Protein 3AY8 (pdb70)

Secondary structure (DSSP, 8-state):
---EEEE-TT-HHHHHHHHHHHHHT---EEEE--TT-GGG--HHHHHHSSS--SSEEEETTEEEE-HHHHHHHHHHHH-SSSTTS-SSHHHHHHHHHHHHHIIIIIHHHHHHHHHHHHHS---S--HHHHHHHHHHHHHHHHHHHHSSSSSSSS--HHHHHHHHHHHHHHHH----TT-HHHHHHHHHHTTSTTHHHHHHHHHHHHHHHHHH---

Structure (mmCIF, N/CA/C/O backbone):
data_3AY8
#
_entry.id   3AY8
#
_cell.length_a   71.398
_cell.length_b   71.398
_cell.length_c   90.344
_cell.angle_alpha   90.00
_cell.angle_beta   90.00
_cell.angle_gamma   120.00
#
_symmetry.space_group_name_H-M   'P 32 2 1'
#
loop_
_entity.id
_entity.type
_entity.pdbx_description
1 polymer 'Glutathione S-transferase'
2 non-polymer GLYCEROL
3 water water
#
loop_
_atom_site.group_PDB
_atom_site.id
_atom_site.type_symbol
_atom_site.label_atom_id
_atom_site.label_alt_id
_atom_site.label_comp_id
_atom_site.label_asym_id
_atom_site.label_entity_id
_atom_site.label_seq_id
_atom_site.pdbx_PDB_ins_code
_atom_site.Cartn_x
_atom_site.Cartn_y
_atom_site.Cartn_z
_atom_site.occupancy
_atom_site.B_iso_or_equiv
_atom_site.auth_seq_id
_atom_site.auth_comp_id
_atom_site.auth_asym_id
_atom_site.auth_atom_id
_atom_site.pdbx_PDB_model_num
ATOM 1 N N . SER A 1 2 ? 58.454 0.142 -10.222 1.00 49.14 2 SER A N 1
ATOM 2 C CA . SER A 1 2 ? 59.514 0.660 -9.304 1.00 49.04 2 SER A CA 1
ATOM 3 C C . SER A 1 2 ? 59.034 1.869 -8.499 1.00 48.68 2 SER A C 1
ATOM 4 O O . SER A 1 2 ? 59.355 2.002 -7.317 1.00 49.25 2 SER A O 1
ATOM 6 N N . SER A 1 3 ? 58.269 2.748 -9.140 1.00 47.97 3 SER A N 1
ATOM 7 C CA . SER A 1 3 ? 57.723 3.924 -8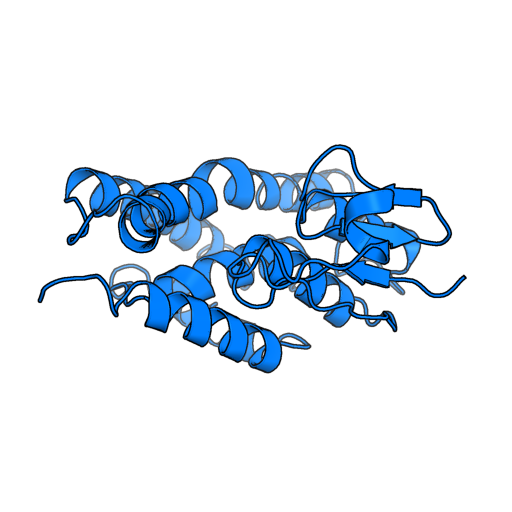.469 1.00 46.79 3 SER A CA 1
ATOM 8 C C . SER A 1 3 ? 56.745 3.519 -7.358 1.00 45.24 3 SER A C 1
ATOM 9 O O . SER A 1 3 ? 55.987 2.570 -7.510 1.00 45.60 3 SER A O 1
ATOM 12 N N . LEU A 1 4 ? 56.780 4.240 -6.243 1.00 43.43 4 LEU A N 1
ATOM 13 C CA . LEU A 1 4 ? 55.855 4.029 -5.134 1.00 41.08 4 LEU A CA 1
ATOM 14 C C . LEU A 1 4 ? 54.431 4.456 -5.535 1.00 39.77 4 LEU A C 1
ATOM 15 O O . LEU A 1 4 ? 54.234 5.560 -6.045 1.00 39.15 4 LEU A O 1
ATOM 20 N N . LYS A 1 5 ? 53.448 3.580 -5.318 1.00 37.91 5 LYS A N 1
ATOM 21 C CA . LYS A 1 5 ? 52.066 3.858 -5.718 1.00 36.60 5 LYS A CA 1
ATOM 22 C C . LYS A 1 5 ? 51.016 3.719 -4.596 1.00 35.05 5 LYS A C 1
ATOM 23 O O . LYS A 1 5 ? 51.037 2.759 -3.819 1.00 34.78 5 LYS A O 1
ATOM 29 N N . LEU A 1 6 ? 50.097 4.679 -4.532 1.00 32.98 6 LEU A N 1
ATOM 30 C CA . LEU A 1 6 ? 48.949 4.609 -3.619 1.00 31.35 6 LEU A CA 1
ATOM 31 C C . LEU A 1 6 ? 47.648 4.527 -4.403 1.00 30.59 6 LEU A C 1
ATOM 32 O O . LEU A 1 6 ? 47.367 5.399 -5.226 1.00 30.21 6 LEU A O 1
ATOM 37 N N . TYR A 1 7 ? 46.878 3.467 -4.168 1.00 29.24 7 TYR A N 1
ATOM 38 C CA . TYR A 1 7 ? 45.524 3.375 -4.703 1.00 29.16 7 TYR A CA 1
ATOM 39 C C . TYR A 1 7 ? 44.578 4.056 -3.715 1.00 28.87 7 TYR A C 1
ATOM 40 O O . TYR A 1 7 ? 44.457 3.625 -2.560 1.00 27.82 7 TYR A O 1
ATOM 49 N N . HIS A 1 8 ? 43.910 5.108 -4.189 1.00 28.33 8 HIS A N 1
ATOM 50 C CA . HIS A 1 8 ? 43.337 6.130 -3.312 1.00 28.47 8 HIS A CA 1
ATOM 51 C C . HIS A 1 8 ? 41.926 6.510 -3.733 1.00 28.66 8 HIS A C 1
ATOM 52 O O . HIS A 1 8 ? 41.644 6.691 -4.926 1.00 28.60 8 HIS A O 1
ATOM 59 N N . PHE A 1 9 ? 41.037 6.635 -2.754 1.00 28.76 9 PHE A N 1
ATOM 60 C CA . PHE A 1 9 ? 39.693 7.160 -2.998 1.00 29.04 9 PHE A CA 1
ATOM 61 C C . PHE A 1 9 ? 39.540 8.432 -2.163 1.00 28.89 9 PHE A C 1
ATOM 62 O O . PHE A 1 9 ? 39.377 8.337 -0.943 1.00 28.88 9 PHE A O 1
ATOM 70 N N . PRO A 1 10 ? 39.593 9.626 -2.812 1.00 28.87 10 PRO A N 1
ATOM 71 C CA . PRO A 1 10 ? 39.648 10.881 -2.049 1.00 28.78 10 PRO A CA 1
ATOM 72 C C . PRO A 1 10 ? 38.502 11.069 -1.056 1.00 28.13 10 PRO A C 1
ATOM 73 O O . PRO A 1 10 ? 38.656 11.787 -0.088 1.00 28.51 10 PRO A O 1
ATOM 77 N N . VAL A 1 11 ? 37.378 10.411 -1.283 1.00 28.05 11 VAL A N 1
ATOM 78 C CA . VAL A 1 11 ? 36.229 10.519 -0.383 1.00 28.13 11 VAL A CA 1
ATOM 79 C C . VAL A 1 11 ? 36.473 9.858 0.982 1.00 27.42 11 VAL A C 1
ATOM 80 O O . VAL A 1 11 ? 35.916 10.292 2.002 1.00 26.85 11 VAL A O 1
ATOM 84 N N . SER A 1 12 ? 37.305 8.816 0.986 1.00 26.34 12 SER A N 1
ATOM 85 C CA . SER A 1 12 ? 37.497 7.992 2.166 1.00 25.92 12 SER A CA 1
ATOM 86 C C . SER A 1 12 ? 38.462 8.620 3.148 1.00 25.39 12 SER A C 1
ATOM 87 O O . SER A 1 12 ? 39.590 8.950 2.789 1.00 24.94 12 SER A O 1
ATOM 90 N N . GLY A 1 13 ? 38.013 8.777 4.394 1.00 24.72 13 GLY A N 1
ATOM 91 C CA . GLY A 1 13 ? 38.888 9.248 5.471 1.00 24.23 13 GLY A CA 1
ATOM 92 C C . GLY A 1 13 ? 40.204 8.476 5.594 1.00 23.77 13 GLY A C 1
ATOM 93 O O . GLY A 1 13 ? 41.284 9.079 5.571 1.00 23.40 13 GLY A O 1
ATOM 94 N N . PRO A 1 14 ? 40.127 7.141 5.773 1.00 23.90 14 PRO A N 1
ATOM 95 C CA . PRO A 1 14 ? 41.359 6.335 5.900 1.00 23.81 14 PRO A CA 1
ATOM 96 C C . PRO A 1 14 ? 42.273 6.467 4.680 1.00 23.55 14 PRO A C 1
ATOM 97 O O . PRO A 1 14 ? 43.485 6.551 4.829 1.00 23.27 14 PRO A O 1
ATOM 101 N N . SER A 1 15 ? 41.698 6.504 3.481 1.00 23.85 15 SER A N 1
ATOM 102 C CA . SER A 1 15 ? 42.501 6.727 2.275 1.00 24.13 15 SER A CA 1
ATOM 103 C C . SER A 1 15 ? 43.186 8.090 2.342 1.00 23.74 15 SER A C 1
ATOM 104 O O . SER A 1 15 ? 44.375 8.201 2.051 1.00 23.90 15 SER A O 1
ATOM 107 N N . ARG A 1 16 ? 42.455 9.113 2.789 1.00 23.23 16 ARG A N 1
ATOM 108 C CA . ARG A 1 16 ? 43.031 10.447 2.937 1.00 22.54 16 ARG A CA 1
ATOM 109 C C . ARG A 1 16 ? 44.129 10.496 4.002 1.00 22.14 16 ARG A C 1
ATOM 110 O O . ARG A 1 16 ? 45.113 11.213 3.841 1.00 21.32 16 ARG A O 1
ATOM 118 N N . GLY A 1 17 ? 43.969 9.704 5.066 1.00 21.73 17 GLY A N 1
ATOM 119 C CA . GLY A 1 17 ? 44.973 9.625 6.136 1.00 21.70 17 GLY A CA 1
ATOM 120 C C . GLY A 1 17 ? 46.295 9.038 5.667 1.00 21.88 17 GLY A C 1
ATOM 121 O O . GLY A 1 17 ? 47.371 9.481 6.085 1.00 21.89 17 GLY A O 1
ATOM 122 N N . ALA A 1 18 ? 46.215 8.032 4.808 1.00 22.01 18 ALA A N 1
ATOM 123 C CA . ALA A 1 18 ? 47.416 7.441 4.202 1.00 22.17 18 ALA A CA 1
ATOM 124 C C . ALA A 1 18 ? 48.136 8.450 3.298 1.00 22.44 18 ALA A C 1
ATOM 125 O O . ALA A 1 18 ? 49.370 8.569 3.356 1.00 22.74 18 ALA A O 1
ATOM 127 N N . LEU A 1 19 ? 47.381 9.184 2.475 1.00 22.13 19 LEU A N 1
ATOM 128 C CA . LEU A 1 19 ? 47.996 10.193 1.588 1.00 22.84 19 LEU A CA 1
ATOM 129 C C . LEU A 1 19 ? 48.599 11.349 2.383 1.00 22.98 19 LEU A C 1
ATOM 130 O O . LEU A 1 19 ? 49.725 11.796 2.108 1.00 23.66 19 LEU A O 1
ATOM 135 N N . LEU A 1 20 ? 47.872 11.815 3.398 1.00 22.98 20 LEU A N 1
ATOM 136 C CA . LEU A 1 20 ? 48.389 12.859 4.271 1.00 22.98 20 LEU A CA 1
ATOM 137 C C . LEU A 1 20 ? 49.733 12.483 4.892 1.00 23.55 20 LEU A C 1
ATOM 138 O O . LEU A 1 20 ? 50.596 13.345 5.068 1.00 23.53 20 LEU A O 1
ATOM 143 N N . ALA A 1 21 ? 49.891 11.210 5.263 1.00 23.84 21 ALA A N 1
ATOM 144 C CA . ALA A 1 21 ? 51.165 10.727 5.814 1.00 24.98 21 ALA A CA 1
ATOM 145 C C . ALA A 1 21 ? 52.265 10.814 4.752 1.00 25.59 21 ALA A C 1
ATOM 146 O O . ALA A 1 21 ? 53.372 11.260 5.043 1.00 25.45 21 ALA A O 1
ATOM 148 N N . ALA A 1 22 ? 51.957 10.372 3.537 1.00 26.47 22 ALA A N 1
ATOM 149 C CA . ALA A 1 22 ? 52.904 10.491 2.416 1.00 28.12 22 ALA A CA 1
ATOM 150 C C . ALA A 1 22 ? 53.299 11.964 2.190 1.00 28.51 22 ALA A C 1
ATOM 151 O O . ALA A 1 22 ? 54.477 12.263 2.033 1.00 28.71 22 ALA A O 1
ATOM 153 N N . ARG A 1 23 ? 52.325 12.879 2.228 1.00 29.09 23 ARG A N 1
ATOM 154 C CA . ARG A 1 23 ? 52.622 14.321 2.095 1.00 29.77 23 ARG A CA 1
ATOM 155 C C . ARG A 1 23 ? 53.510 14.818 3.231 1.00 30.49 23 ARG A C 1
ATOM 156 O O . ARG A 1 23 ? 54.446 15.578 2.996 1.00 30.10 23 ARG A O 1
ATOM 164 N N . ALA A 1 24 ? 53.216 14.380 4.458 1.00 31.05 24 ALA A N 1
ATOM 165 C CA . ALA A 1 24 ? 53.947 14.846 5.635 1.00 32.24 24 ALA A CA 1
ATOM 166 C C . ALA A 1 24 ? 55.422 14.443 5.614 1.00 33.26 24 ALA A C 1
ATOM 167 O O . ALA A 1 24 ? 56.286 15.267 5.915 1.00 33.19 24 ALA A O 1
ATOM 169 N N . ILE A 1 25 ? 55.691 13.186 5.256 1.00 34.35 25 ILE A N 1
ATOM 170 C CA A ILE A 1 25 ? 57.077 12.710 5.216 0.60 35.48 25 ILE A CA 1
ATOM 171 C CA B ILE A 1 25 ? 57.044 12.614 5.172 0.40 35.21 25 ILE A CA 1
ATOM 172 C C . ILE A 1 25 ? 57.780 13.139 3.931 1.00 35.90 25 ILE A C 1
ATOM 173 O O . ILE A 1 25 ? 59.010 13.091 3.847 1.00 35.96 25 ILE A O 1
ATOM 182 N N . GLY A 1 26 ? 57.000 13.616 2.961 1.00 36.82 26 GLY A N 1
ATOM 183 C CA . GLY A 1 26 ? 57.540 14.247 1.766 1.00 37.61 26 GLY A CA 1
ATOM 184 C C . GLY A 1 26 ? 57.999 13.302 0.680 1.00 38.36 26 GLY A C 1
ATOM 185 O O . GLY A 1 26 ? 58.925 13.626 -0.060 1.00 38.31 26 GLY A O 1
ATOM 186 N N . ILE A 1 27 ? 57.335 12.154 0.555 1.00 38.71 27 ILE A N 1
ATOM 187 C CA A ILE A 1 27 ? 57.722 11.170 -0.447 0.50 38.94 27 ILE A CA 1
ATOM 188 C CA B ILE A 1 27 ? 57.702 11.154 -0.448 0.50 39.03 27 ILE A CA 1
ATOM 189 C C . ILE A 1 27 ? 56.937 11.386 -1.744 1.00 39.11 27 ILE A C 1
ATOM 190 O O . ILE A 1 27 ? 55.714 11.570 -1.717 1.00 39.14 27 ILE A O 1
ATOM 199 N N . PRO A 1 28 ? 57.651 11.389 -2.887 1.00 38.90 28 PRO A N 1
ATOM 200 C CA . PRO A 1 28 ? 56.944 11.412 -4.164 1.00 38.40 28 PRO A CA 1
ATOM 201 C C . PRO A 1 28 ? 56.202 10.082 -4.350 1.00 37.30 28 PRO A C 1
ATOM 202 O O . PRO A 1 28 ? 56.783 9.010 -4.157 1.00 37.19 28 PRO A O 1
ATOM 206 N N . ILE A 1 29 ? 54.924 10.158 -4.702 1.00 36.47 29 ILE A N 1
ATOM 207 C CA A ILE A 1 29 ? 54.097 8.957 -4.849 0.60 36.03 29 ILE A CA 1
ATOM 208 C CA B ILE A 1 29 ? 54.111 8.960 -4.831 0.40 35.59 29 ILE A CA 1
ATOM 209 C C . ILE A 1 29 ? 53.169 9.092 -6.022 1.00 35.29 29 ILE A C 1
ATOM 210 O O . ILE A 1 29 ? 52.576 10.159 -6.235 1.00 35.53 29 ILE A O 1
ATOM 219 N N . GLN A 1 30 ? 53.034 8.008 -6.778 1.00 34.82 30 GLN A N 1
ATOM 220 C CA A GLN A 1 30 ? 52.010 7.915 -7.812 0.60 34.79 30 GLN A CA 1
ATOM 221 C CA B GLN A 1 30 ? 52.014 7.94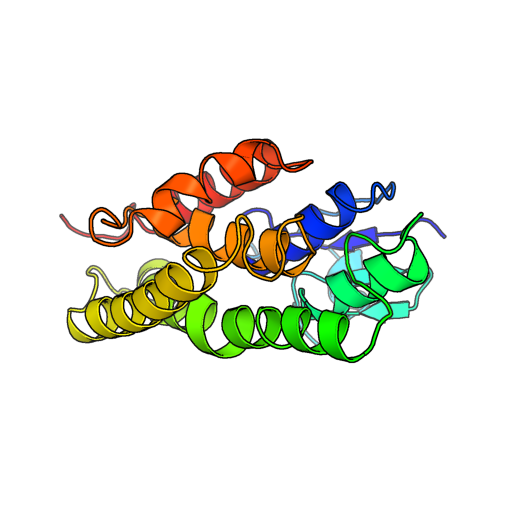5 -7.809 0.40 34.50 30 GLN A CA 1
ATOM 222 C C . GLN A 1 30 ? 50.676 7.672 -7.130 1.00 34.39 30 GLN A C 1
ATOM 223 O O . GLN A 1 30 ? 50.585 6.857 -6.201 1.00 33.91 30 GLN A O 1
ATOM 234 N N . ILE A 1 31 ? 49.649 8.373 -7.586 1.00 33.49 31 ILE A N 1
ATOM 235 C CA . ILE A 1 31 ? 48.334 8.249 -7.000 1.00 32.97 31 ILE A CA 1
ATOM 236 C C . ILE A 1 31 ? 47.380 7.766 -8.068 1.00 33.22 31 ILE A C 1
ATOM 237 O O . ILE A 1 31 ? 47.125 8.467 -9.057 1.00 32.45 31 ILE A O 1
ATOM 242 N N . GLU A 1 32 ? 46.896 6.549 -7.885 1.00 33.16 32 GLU A N 1
ATOM 243 C CA A GLU A 1 32 ? 45.874 5.991 -8.754 0.60 33.79 32 GLU A CA 1
ATOM 244 C CA B GLU A 1 32 ? 45.867 6.008 -8.762 0.40 33.52 32 GLU A CA 1
ATOM 245 C C . GLU A 1 32 ? 44.519 6.163 -8.078 1.00 33.84 32 GLU A C 1
ATOM 246 O O . GLU A 1 32 ? 44.270 5.556 -7.039 1.00 33.52 32 GLU A O 1
ATOM 257 N N . ILE A 1 33 ? 43.659 6.997 -8.664 1.00 34.31 33 ILE A N 1
ATOM 258 C CA . ILE A 1 33 ? 42.336 7.254 -8.122 1.00 35.52 33 ILE A CA 1
ATOM 259 C C . ILE A 1 33 ? 41.441 6.046 -8.380 1.00 37.27 33 ILE A C 1
ATOM 260 O O . ILE A 1 33 ? 41.347 5.557 -9.508 1.00 37.68 33 ILE A O 1
ATOM 265 N N . VAL A 1 34 ? 40.811 5.557 -7.317 1.00 38.76 34 VAL A N 1
ATOM 266 C CA . VAL A 1 34 ? 39.941 4.388 -7.379 1.00 40.34 34 VAL A CA 1
ATOM 267 C C . VAL A 1 34 ? 38.566 4.845 -6.910 1.00 41.73 34 VAL A C 1
ATOM 268 O O . VAL A 1 34 ? 38.364 5.111 -5.726 1.00 41.53 34 VAL A O 1
ATOM 272 N N . ASN A 1 35 ? 37.630 4.965 -7.846 1.00 43.63 35 ASN A N 1
ATOM 273 C CA . ASN A 1 35 ? 36.275 5.377 -7.507 1.00 45.70 35 ASN A CA 1
ATOM 274 C C . ASN A 1 35 ? 35.468 4.186 -6.993 1.00 47.01 35 ASN A C 1
ATOM 275 O O . ASN A 1 35 ? 34.922 3.404 -7.775 1.00 47.15 35 ASN A O 1
ATOM 280 N N . LEU A 1 36 ? 35.394 4.056 -5.673 1.00 48.80 36 LEU A N 1
ATOM 281 C CA . LEU A 1 36 ? 34.618 2.978 -5.068 1.00 50.77 36 LEU A CA 1
ATOM 282 C C . LEU A 1 36 ? 33.102 3.124 -5.271 1.00 51.96 36 LEU A C 1
ATOM 283 O O . LEU A 1 36 ? 32.373 2.133 -5.208 1.00 52.42 36 LEU A O 1
ATOM 288 N N . PHE A 1 37 ? 32.636 4.341 -5.549 1.00 53.42 37 PHE A N 1
ATOM 289 C CA . PHE A 1 37 ? 31.223 4.553 -5.892 1.00 54.93 37 PHE A CA 1
ATOM 290 C C . PHE A 1 37 ? 30.808 3.895 -7.222 1.00 56.22 37 PHE A C 1
ATOM 291 O O . PHE A 1 37 ? 29.623 3.620 -7.432 1.00 56.55 37 PHE A O 1
ATOM 299 N N . LYS A 1 38 ? 31.775 3.647 -8.108 1.00 57.61 38 LYS A N 1
ATOM 300 C CA . LYS A 1 38 ? 31.490 3.035 -9.414 1.00 59.09 38 LYS A CA 1
ATOM 301 C C . LYS A 1 38 ? 32.310 1.766 -9.705 1.00 59.87 38 LYS A C 1
ATOM 302 O O . LYS A 1 38 ? 33.280 1.795 -10.465 1.00 60.13 38 LYS A O 1
ATOM 308 N N . LYS A 1 39 ? 31.880 0.653 -9.108 1.00 60.83 39 LYS A N 1
ATOM 309 C CA . LYS A 1 39 ? 32.602 -0.625 -9.153 1.00 61.83 39 LYS A CA 1
ATOM 310 C C . LYS A 1 39 ? 32.766 -1.235 -10.550 1.00 62.48 39 LYS A C 1
ATOM 311 O O . LYS A 1 39 ? 33.757 -1.922 -10.809 1.00 62.58 39 LYS A O 1
ATOM 317 N N . GLU A 1 40 ? 31.808 -1.000 -11.448 1.00 63.19 40 GLU A N 1
ATOM 318 C CA . GLU A 1 40 ? 31.904 -1.567 -12.797 1.00 63.98 40 GLU A CA 1
ATOM 319 C C . GLU A 1 40 ? 32.951 -0.838 -13.647 1.00 64.51 40 GLU A C 1
ATOM 320 O O . GLU A 1 40 ? 33.422 -1.366 -14.657 1.00 64.48 40 GLU A O 1
ATOM 326 N N . GLN A 1 41 ? 33.319 0.365 -13.203 1.00 65.17 41 GLN A N 1
ATOM 327 C CA . GLN A 1 41 ? 34.357 1.187 -13.832 1.00 65.87 41 GLN A CA 1
ATOM 328 C C . GLN A 1 41 ? 35.765 0.909 -13.251 1.00 65.88 41 GLN A C 1
ATOM 329 O O . GLN A 1 41 ? 36.761 1.444 -13.754 1.00 65.95 41 GLN A O 1
ATOM 335 N N . LEU A 1 42 ? 35.839 0.062 -12.217 1.00 65.95 42 LEU A N 1
ATOM 336 C CA A LEU A 1 42 ? 37.101 -0.267 -11.529 0.50 65.95 42 LEU A CA 1
ATOM 337 C CA B LEU A 1 42 ? 37.111 -0.225 -11.544 0.50 65.93 42 LEU A CA 1
ATOM 338 C C . LEU A 1 42 ? 38.136 -0.837 -12.495 1.00 65.98 42 LEU A C 1
ATOM 339 O O . LEU A 1 42 ? 37.813 -1.700 -13.310 1.00 65.90 42 LEU A O 1
ATOM 348 N N . GLN A 1 43 ? 39.375 -0.362 -12.388 1.00 66.02 43 GLN A N 1
ATOM 349 C CA . GLN A 1 43 ? 40.445 -0.760 -13.307 1.00 66.15 43 GLN A CA 1
ATOM 350 C C . GLN A 1 43 ? 41.143 -2.074 -12.936 1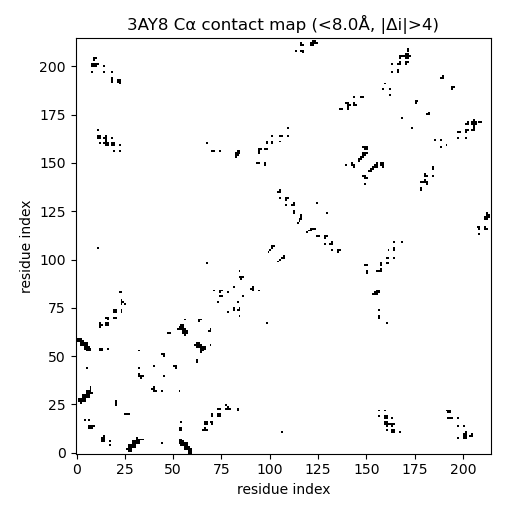.00 66.17 43 GLN A C 1
ATOM 351 O O . GLN A 1 43 ? 41.221 -2.439 -11.755 1.00 65.99 43 GLN A O 1
ATOM 357 N N . GLU A 1 44 ? 41.646 -2.765 -13.964 1.00 66.07 44 GLU A N 1
ATOM 358 C CA . GLU A 1 44 ? 42.329 -4.059 -13.828 1.00 66.03 44 GLU A CA 1
ATOM 359 C C . GLU A 1 44 ? 43.562 -3.986 -12.930 1.00 65.70 44 GLU A C 1
ATOM 360 O O . GLU A 1 44 ? 43.833 -4.917 -12.168 1.00 65.53 44 GLU A O 1
ATOM 366 N N . SER A 1 45 ? 44.304 -2.882 -13.037 1.00 65.42 45 SER A N 1
ATOM 367 C CA . SER A 1 45 ? 45.514 -2.652 -12.238 1.00 65.26 45 SER A 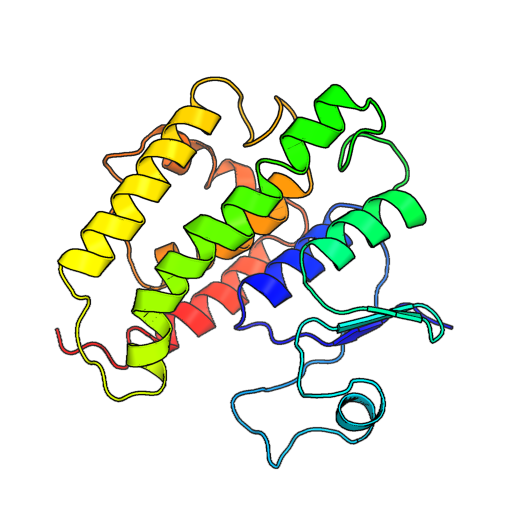CA 1
ATOM 368 C C . SER A 1 45 ? 45.260 -2.704 -10.725 1.00 65.04 45 SER A C 1
ATOM 369 O O . SER A 1 45 ? 46.150 -3.075 -9.958 1.00 65.02 45 SER A O 1
ATOM 372 N N . PHE A 1 46 ? 44.047 -2.340 -10.314 1.00 64.88 46 PHE A N 1
ATOM 373 C CA . PHE A 1 46 ? 43.639 -2.388 -8.907 1.00 64.93 46 PHE A CA 1
ATOM 374 C C . PHE A 1 46 ? 43.090 -3.755 -8.486 1.00 65.19 46 PHE A C 1
ATOM 375 O O . PHE A 1 46 ? 43.531 -4.318 -7.481 1.00 64.99 46 PHE A O 1
ATOM 383 N N . LEU A 1 47 ? 42.130 -4.271 -9.260 1.00 65.64 47 LEU A N 1
ATOM 384 C CA . LEU A 1 47 ? 41.460 -5.554 -8.983 1.00 66.12 47 LEU A CA 1
ATOM 385 C C . LEU A 1 47 ? 42.432 -6.740 -8.926 1.00 66.65 47 LEU A C 1
ATOM 386 O O . LEU A 1 47 ? 42.149 -7.753 -8.282 1.00 66.66 47 LEU A O 1
ATOM 391 N N . LYS A 1 48 ? 43.580 -6.583 -9.585 1.00 67.33 48 LYS A N 1
ATOM 392 C CA . LYS A 1 48 ? 44.610 -7.619 -9.693 1.00 68.03 48 LYS A CA 1
ATOM 393 C C . LYS A 1 48 ? 45.336 -7.948 -8.379 1.00 68.27 48 LYS A C 1
ATOM 394 O O . LYS A 1 48 ? 45.446 -9.117 -8.005 1.00 68.34 48 LYS A O 1
ATOM 400 N N . LEU A 1 49 ? 45.817 -6.918 -7.684 1.00 68.46 49 LEU A N 1
ATOM 401 C CA . LEU A 1 49 ? 46.852 -7.096 -6.656 1.00 68.62 49 LEU A CA 1
ATOM 402 C C . LEU A 1 49 ? 46.421 -7.466 -5.229 1.00 68.70 49 LEU A C 1
ATOM 403 O O . LEU A 1 49 ? 47.228 -8.010 -4.475 1.00 68.96 49 LEU A O 1
ATOM 408 N N . ASN A 1 50 ? 45.171 -7.181 -4.864 1.00 68.69 50 ASN A N 1
ATOM 409 C CA . ASN A 1 50 ? 44.695 -7.366 -3.483 1.00 68.58 50 ASN A CA 1
ATOM 410 C C . ASN A 1 50 ? 43.483 -8.315 -3.408 1.00 67.98 50 ASN A C 1
ATOM 411 O O . ASN A 1 50 ? 42.568 -8.214 -4.241 1.00 68.07 50 ASN A O 1
ATOM 416 N N . PRO A 1 51 ? 43.482 -9.251 -2.427 1.00 67.20 51 PRO A N 1
ATOM 417 C CA . PRO A 1 51 ? 42.334 -10.108 -2.105 1.00 66.34 51 PRO A CA 1
ATOM 418 C C . PRO A 1 51 ? 40.949 -9.522 -2.441 1.00 65.17 51 PRO A C 1
ATOM 419 O O . PRO A 1 51 ? 40.255 -10.081 -3.296 1.00 65.51 51 PRO A O 1
ATOM 423 N N . GLN A 1 52 ? 40.553 -8.423 -1.796 1.00 63.43 52 GLN A N 1
ATOM 424 C CA . GLN A 1 52 ? 39.362 -7.676 -2.236 1.00 61.57 52 GLN A CA 1
ATOM 425 C C . GLN A 1 52 ? 39.632 -6.172 -2.427 1.00 59.58 52 GLN A C 1
ATOM 426 O O . GLN A 1 52 ? 40.760 -5.703 -2.226 1.00 59.45 52 GLN A O 1
ATOM 432 N N . HIS A 1 53 ? 38.592 -5.432 -2.823 1.00 56.73 53 HIS A N 1
ATOM 433 C CA . HIS A 1 53 ? 38.688 -3.992 -3.098 1.00 54.04 53 HIS A CA 1
ATOM 434 C C . HIS A 1 53 ? 39.058 -3.159 -1.852 1.00 50.65 53 HIS A C 1
ATOM 435 O O . HIS A 1 53 ? 38.226 -2.405 -1.345 1.00 50.94 53 HIS A O 1
ATOM 442 N N . CYS A 1 54 ? 40.292 -3.284 -1.363 1.00 47.60 54 CYS A N 1
ATOM 443 C CA A CYS A 1 54 ? 40.714 -2.496 -0.205 0.50 45.60 54 CYS A CA 1
ATOM 444 C CA B CYS A 1 54 ? 40.762 -2.514 -0.201 0.50 45.57 54 CYS A CA 1
ATOM 445 C C . CYS A 1 54 ? 41.376 -1.181 -0.612 1.00 43.53 54 CYS A C 1
ATOM 446 O O . CYS A 1 54 ? 42.331 -1.162 -1.386 1.00 43.50 54 CYS A O 1
ATOM 451 N N . VAL A 1 55 ? 40.830 -0.082 -0.086 1.00 40.76 55 VAL A N 1
ATOM 452 C CA A VAL A 1 55 ? 41.403 1.249 -0.278 0.60 38.57 55 VAL A CA 1
ATOM 453 C CA B VAL A 1 55 ? 41.394 1.253 -0.277 0.40 38.72 55 VAL A CA 1
ATOM 454 C C . VAL A 1 55 ? 41.569 1.919 1.101 1.00 37.40 55 VAL A C 1
ATOM 455 O O . VAL A 1 55 ? 40.661 1.861 1.935 1.00 37.03 55 VAL A O 1
ATOM 462 N N . PRO A 1 56 ? 42.745 2.531 1.365 1.00 34.94 56 PRO A N 1
ATOM 463 C CA . PRO A 1 56 ? 43.918 2.672 0.511 1.00 33.85 56 PRO A CA 1
ATOM 464 C C . PRO A 1 56 ? 44.743 1.396 0.419 1.00 33.08 56 PRO A C 1
ATOM 465 O O . PRO A 1 56 ? 44.734 0.569 1.344 1.00 32.49 56 PRO A O 1
ATOM 469 N N . THR A 1 57 ? 45.420 1.233 -0.712 1.00 32.19 57 THR A N 1
ATOM 470 C CA . THR A 1 57 ? 46.383 0.152 -0.899 1.00 31.36 57 THR A CA 1
ATOM 471 C C . THR A 1 57 ? 47.673 0.781 -1.423 1.00 31.54 57 THR A C 1
ATOM 472 O O . THR A 1 57 ? 47.648 1.577 -2.367 1.00 30.71 57 THR A O 1
ATOM 476 N N . LEU A 1 58 ? 48.783 0.442 -0.778 1.00 31.08 58 LEU A N 1
ATOM 477 C CA . LEU A 1 58 ? 50.088 0.868 -1.212 1.00 31.83 58 LEU A CA 1
ATOM 478 C C . LEU A 1 58 ? 50.751 -0.264 -2.014 1.00 32.87 58 LEU A C 1
ATOM 479 O O . LEU A 1 58 ? 50.737 -1.420 -1.590 1.00 32.68 58 LEU A O 1
ATOM 484 N N . ASP A 1 59 ? 51.304 0.076 -3.174 1.00 33.87 59 ASP A N 1
ATOM 485 C CA . ASP A 1 59 ? 52.194 -0.833 -3.910 1.00 35.09 59 ASP A CA 1
ATOM 486 C C . ASP A 1 59 ? 53.599 -0.232 -3.919 1.00 35.65 59 ASP A C 1
ATOM 487 O O . ASP A 1 59 ? 53.892 0.692 -4.684 1.00 35.49 59 ASP A O 1
ATOM 492 N N . ASP A 1 60 ? 54.446 -0.736 -3.028 1.00 36.36 60 ASP A N 1
ATOM 493 C CA . ASP A 1 60 ? 55.836 -0.326 -2.960 1.00 37.50 60 ASP A CA 1
ATOM 494 C C . ASP A 1 60 ? 56.699 -1.398 -3.623 1.00 38.53 60 ASP A C 1
ATOM 495 O O . ASP A 1 60 ? 57.159 -2.337 -2.954 1.00 38.12 60 ASP A O 1
ATOM 500 N N . ASN A 1 61 ? 56.887 -1.264 -4.938 1.00 39.27 61 ASN A N 1
ATOM 501 C CA . ASN A 1 61 ? 57.771 -2.153 -5.706 1.00 40.19 61 ASN A CA 1
ATOM 502 C C . ASN A 1 61 ? 57.324 -3.613 -5.545 1.00 39.88 61 ASN A C 1
ATOM 503 O O . ASN A 1 61 ? 58.129 -4.501 -5.257 1.00 40.28 61 ASN A O 1
ATOM 508 N N . ASN A 1 62 ? 56.017 -3.828 -5.703 1.00 39.31 62 ASN A N 1
ATOM 509 C CA . ASN A 1 62 ? 55.359 -5.136 -5.536 1.00 39.00 62 ASN A CA 1
ATOM 510 C C . ASN A 1 62 ? 55.080 -5.660 -4.112 1.00 37.76 62 ASN A C 1
ATOM 511 O O . ASN A 1 62 ? 54.376 -6.662 -3.960 1.00 38.15 62 ASN A O 1
ATOM 516 N N . PHE A 1 63 ? 55.609 -4.989 -3.091 1.00 36.40 63 PHE A N 1
ATOM 517 C CA . PHE A 1 63 ? 55.106 -5.170 -1.719 1.00 35.34 63 PHE A CA 1
ATOM 518 C C . PHE A 1 63 ? 53.792 -4.407 -1.623 1.00 34.80 63 PHE A C 1
ATOM 519 O O . PHE A 1 63 ? 53.764 -3.172 -1.687 1.00 34.92 63 PHE A O 1
ATOM 527 N N . VAL A 1 64 ? 52.710 -5.161 -1.502 1.00 34.20 64 VAL A N 1
ATOM 528 C CA . VAL A 1 64 ? 51.361 -4.619 -1.476 1.00 33.75 64 VAL A CA 1
ATOM 529 C C . VAL A 1 64 ? 50.867 -4.583 -0.035 1.00 33.32 64 VAL A C 1
ATOM 530 O O . VAL A 1 64 ? 50.892 -5.595 0.674 1.00 32.81 64 VAL A O 1
ATOM 534 N N . LEU A 1 65 ? 50.443 -3.399 0.396 1.00 32.10 65 LEU A N 1
ATOM 535 C CA . LEU A 1 65 ? 50.041 -3.187 1.773 1.00 31.35 65 LEU A CA 1
ATOM 536 C C . LEU A 1 65 ? 48.735 -2.412 1.816 1.00 31.33 65 LEU A C 1
ATOM 537 O O . LEU A 1 65 ? 48.600 -1.383 1.162 1.00 31.12 65 LEU A O 1
ATOM 542 N N . TRP A 1 66 ? 47.773 -2.909 2.575 1.00 30.88 66 TRP A N 1
ATOM 543 C CA . TRP A 1 66 ? 46.592 -2.108 2.864 1.00 30.67 66 TRP A CA 1
ATOM 544 C C . TRP A 1 66 ? 46.559 -1.745 4.347 1.00 28.82 66 TRP A C 1
ATOM 545 O O . TRP A 1 66 ? 47.499 -2.070 5.090 1.00 29.18 66 TRP A O 1
ATOM 556 N N . GLU A 1 67 ? 45.472 -1.077 4.746 1.00 27.22 67 GLU A N 1
ATOM 557 C CA A GLU A 1 67 ? 45.277 -0.515 6.078 0.60 25.86 67 GLU A CA 1
ATOM 558 C CA B GLU A 1 67 ? 45.294 -0.522 6.105 0.40 25.92 67 GLU A CA 1
ATOM 559 C C . GLU A 1 67 ? 46.046 0.794 6.210 1.00 24.96 67 GLU A C 1
ATOM 560 O O . GLU A 1 67 ? 47.281 0.807 6.300 1.00 24.38 67 GLU A O 1
ATOM 571 N N . SER A 1 68 ? 45.283 1.886 6.208 1.00 24.01 68 SER A N 1
ATOM 572 C CA A SER A 1 68 ? 45.842 3.232 6.173 0.60 23.50 68 SER A CA 1
ATOM 573 C CA B SER A 1 68 ? 45.821 3.238 6.192 0.40 23.41 68 SER A CA 1
ATOM 574 C C . SER A 1 68 ? 46.910 3.487 7.236 1.00 23.16 68 SER A C 1
ATOM 575 O O . SER A 1 68 ? 47.928 4.086 6.943 1.00 23.63 68 SER A O 1
ATOM 580 N N . ARG A 1 69 ? 46.692 3.032 8.466 1.00 22.83 69 ARG A N 1
ATOM 581 C CA . ARG A 1 69 ? 47.659 3.343 9.529 1.00 23.05 69 ARG A CA 1
ATOM 582 C C . ARG A 1 69 ? 48.932 2.483 9.476 1.00 23.13 69 ARG A C 1
ATOM 583 O O . ARG A 1 69 ? 49.999 2.954 9.850 1.00 23.48 69 ARG A O 1
ATOM 591 N N . ALA A 1 70 ? 48.806 1.241 9.015 1.00 22.91 70 ALA A N 1
ATOM 592 C CA . ALA A 1 70 ? 49.971 0.409 8.677 1.00 23.56 70 ALA A CA 1
ATOM 593 C C . ALA A 1 70 ? 50.823 1.060 7.574 1.00 23.94 70 ALA A C 1
ATOM 594 O O . ALA A 1 70 ? 52.055 1.100 7.667 1.00 24.33 70 ALA A O 1
ATOM 596 N N . ILE A 1 71 ? 50.151 1.569 6.541 1.00 23.82 71 ILE A N 1
ATOM 597 C CA . ILE A 1 71 ? 50.807 2.328 5.469 1.00 24.01 71 ILE A CA 1
ATOM 598 C C . ILE A 1 71 ? 51.568 3.532 6.027 1.00 24.28 71 ILE A C 1
ATOM 599 O O . ILE A 1 71 ? 52.754 3.710 5.736 1.00 24.39 71 ILE A O 1
ATOM 604 N N . ALA A 1 72 ? 50.891 4.336 6.852 1.00 24.19 72 ALA A N 1
ATOM 605 C CA . ALA A 1 72 ? 51.512 5.510 7.459 1.00 24.63 72 ALA A CA 1
ATOM 606 C C . ALA A 1 72 ? 52.803 5.180 8.238 1.00 25.01 72 ALA A C 1
ATOM 607 O O . ALA A 1 72 ? 53.821 5.872 8.087 1.00 24.75 72 ALA A O 1
ATOM 609 N N . CYS A 1 73 ? 52.753 4.134 9.061 1.00 24.95 73 CYS A N 1
ATOM 610 C CA . CYS A 1 73 ? 53.918 3.711 9.848 1.00 26.22 73 CYS A CA 1
ATOM 611 C C . CYS A 1 73 ? 55.032 3.145 8.953 1.00 26.23 73 CYS A C 1
ATOM 612 O O . CYS A 1 73 ? 56.211 3.359 9.209 1.00 26.43 73 CYS A O 1
ATOM 615 N N . TYR A 1 74 ? 54.640 2.404 7.927 1.00 27.12 74 TYR A N 1
ATOM 616 C CA . TYR A 1 74 ? 55.592 1.815 6.989 1.00 28.19 74 TYR A CA 1
ATOM 617 C C . TYR A 1 74 ? 56.322 2.906 6.188 1.00 28.58 74 TYR A C 1
ATOM 618 O O . TYR A 1 74 ? 57.556 2.897 6.091 1.00 28.05 74 TYR A O 1
ATOM 627 N N . LEU A 1 75 ? 55.547 3.839 5.628 1.00 28.19 75 LEU A N 1
ATOM 628 C CA . LEU A 1 75 ? 56.110 4.998 4.930 1.00 28.69 75 LEU A CA 1
ATOM 629 C C . LEU A 1 75 ? 57.029 5.848 5.811 1.00 29.17 75 LEU A C 1
ATOM 630 O O . LEU A 1 75 ? 58.105 6.270 5.366 1.00 28.89 75 LEU A O 1
ATOM 635 N N . ALA A 1 76 ? 56.608 6.105 7.050 1.00 29.24 76 ALA A N 1
ATOM 636 C CA . ALA A 1 76 ? 57.410 6.925 7.953 1.00 30.23 76 ALA A CA 1
ATOM 637 C C . ALA A 1 76 ? 58.780 6.282 8.257 1.00 31.20 76 ALA A C 1
ATOM 638 O O . ALA A 1 76 ? 59.810 6.960 8.182 1.00 31.06 76 ALA A O 1
ATOM 640 N N . ASP A 1 77 ? 58.785 4.983 8.577 1.00 31.41 77 ASP A N 1
ATOM 641 C CA . ASP A 1 77 ? 60.034 4.261 8.859 1.00 32.69 77 ASP A CA 1
ATOM 642 C C . ASP A 1 77 ? 60.882 4.017 7.594 1.00 33.57 77 ASP A C 1
ATOM 643 O O . ASP A 1 77 ? 62.100 4.125 7.643 1.00 33.25 77 ASP A O 1
ATOM 648 N N . LYS A 1 78 ? 60.240 3.698 6.471 1.00 34.57 78 LYS A N 1
ATOM 649 C CA . LYS A 1 78 ? 60.984 3.383 5.253 1.00 36.44 78 LYS A CA 1
ATOM 650 C C . LYS A 1 78 ? 61.567 4.632 4.556 1.00 37.50 78 LYS A C 1
ATOM 651 O O . LYS A 1 78 ? 62.715 4.606 4.107 1.00 37.71 78 LYS A O 1
ATOM 657 N N . TYR A 1 79 ? 60.794 5.716 4.499 1.00 38.04 79 TYR A N 1
ATOM 658 C CA . TYR A 1 79 ? 61.166 6.894 3.703 1.00 39.17 79 TYR A CA 1
ATOM 659 C C . TYR A 1 79 ? 61.337 8.196 4.485 1.00 40.02 79 TYR A C 1
ATOM 660 O O . TYR A 1 79 ? 61.791 9.195 3.924 1.00 40.33 79 TYR A O 1
ATOM 669 N N . GLY A 1 80 ? 60.999 8.190 5.772 1.00 40.69 80 GLY A N 1
ATOM 670 C CA . GLY A 1 80 ? 61.173 9.376 6.617 1.00 42.29 80 GLY A CA 1
ATOM 671 C C . GLY A 1 80 ? 62.612 9.864 6.685 1.00 43.42 80 GLY A C 1
ATOM 672 O O . GLY A 1 80 ? 63.533 9.071 6.868 1.00 43.64 80 GLY A O 1
ATOM 673 N N . LYS A 1 81 ? 62.798 11.175 6.544 1.00 44.40 81 LYS A N 1
ATOM 674 C CA . LYS A 1 81 ? 64.134 11.774 6.502 1.00 45.47 81 LYS A CA 1
ATOM 675 C C . LYS A 1 81 ? 64.639 12.141 7.896 1.00 45.58 81 LYS A C 1
ATOM 676 O O . LYS A 1 81 ? 65.814 12.468 8.068 1.00 46.22 81 LYS A O 1
ATOM 682 N N . ASP A 1 82 ? 63.734 12.098 8.874 1.00 45.03 82 ASP A N 1
ATOM 683 C CA . ASP A 1 82 ? 64.054 12.250 10.295 1.00 44.48 82 ASP A CA 1
ATOM 684 C C . ASP A 1 82 ? 63.068 11.369 11.077 1.00 43.29 82 ASP A C 1
ATOM 685 O O . ASP A 1 82 ? 62.387 10.518 10.486 1.00 43.38 82 ASP A O 1
ATOM 690 N N A ASP A 1 83 ? 62.988 11.662 12.377 0.50 42.21 83 ASP A N 1
ATOM 691 N N B ASP A 1 83 ? 62.958 11.516 12.392 0.50 42.43 83 ASP A N 1
ATOM 692 C CA A ASP A 1 83 ? 62.264 10.890 13.371 0.50 41.01 83 ASP A CA 1
ATOM 693 C CA B ASP A 1 83 ? 62.002 10.648 13.091 0.50 41.34 83 ASP A CA 1
ATOM 694 C C A ASP A 1 83 ? 60.916 11.535 13.716 0.50 40.06 83 ASP A C 1
ATOM 695 C C B ASP A 1 83 ? 60.923 11.395 13.873 0.50 40.51 83 ASP A C 1
ATOM 696 O O A ASP A 1 83 ? 59.982 10.844 14.121 0.50 39.76 83 ASP A O 1
ATOM 697 O O B ASP A 1 83 ? 60.287 10.828 14.755 0.50 40.22 83 ASP A O 1
ATOM 706 N N A GLN A 1 84 ? 60.827 12.853 13.547 0.50 38.68 84 GLN A N 1
ATOM 707 N N B GLN A 1 84 ? 60.708 12.662 13.536 0.50 39.20 84 GLN A N 1
ATOM 708 C CA A GLN A 1 84 ? 59.680 13.639 14.020 0.50 37.76 84 GLN A CA 1
ATOM 709 C CA B GLN A 1 84 ? 59.687 13.444 14.220 0.50 38.36 84 GLN A CA 1
ATOM 710 C C A GLN A 1 84 ? 58.331 12.946 13.857 0.50 36.81 84 GLN A C 1
ATOM 711 C C B GLN A 1 84 ? 58.270 12.982 13.862 0.50 37.19 84 GLN A C 1
ATOM 712 O O A GLN A 1 84 ? 57.545 12.876 14.798 0.50 36.75 84 GLN A O 1
ATOM 713 O O B GLN A 1 84 ? 57.364 13.104 14.683 0.50 37.08 84 GLN A O 1
ATOM 724 N N . TRP A 1 85 ? 58.074 12.452 12.653 1.00 36.16 85 TRP A N 1
ATOM 725 C CA . TRP A 1 85 ? 56.732 11.997 12.252 1.00 34.97 85 TRP A CA 1
ATOM 726 C C . TRP A 1 85 ? 56.304 10.677 12.895 1.00 33.81 85 TRP A C 1
ATOM 727 O O . TRP A 1 85 ? 55.123 10.451 13.113 1.00 33.55 85 TRP A O 1
ATOM 738 N N . TYR A 1 86 ? 57.276 9.827 13.212 1.00 32.63 86 TYR A N 1
ATOM 739 C CA . TYR A 1 86 ? 57.022 8.548 13.880 1.00 31.45 86 TYR A CA 1
ATOM 740 C C . TYR A 1 86 ? 58.266 8.210 14.704 1.00 31.09 86 TYR A C 1
ATOM 741 O O . TYR A 1 86 ? 59.134 7.490 14.230 1.00 30.36 86 TYR A O 1
ATOM 750 N N . PRO A 1 87 ? 58.361 8.753 15.933 1.00 31.02 87 PRO A N 1
ATOM 751 C CA . PRO A 1 87 ? 59.617 8.628 16.704 1.00 31.45 87 PRO A CA 1
ATOM 752 C C . PRO A 1 87 ? 60.034 7.190 16.983 1.00 31.90 87 PRO A C 1
ATOM 753 O O . PRO A 1 87 ? 59.181 6.329 17.248 1.00 31.00 87 PRO A O 1
ATOM 757 N N . LYS A 1 88 ? 61.342 6.947 16.915 1.00 32.21 88 LYS A N 1
ATOM 758 C CA . LYS A 1 88 ? 61.877 5.612 17.120 1.00 33.02 88 LYS A CA 1
ATOM 759 C C . LYS A 1 88 ? 61.929 5.232 18.597 1.00 32.73 88 LYS A C 1
ATOM 760 O O . LYS A 1 88 ? 61.850 4.048 18.914 1.00 33.08 88 LYS A O 1
ATOM 766 N N . ASP A 1 89 ? 62.043 6.220 19.488 1.00 32.26 89 ASP A N 1
ATOM 767 C CA . ASP A 1 89 ? 61.955 5.969 20.945 1.00 32.86 89 ASP A CA 1
ATOM 768 C C . ASP A 1 89 ? 60.679 5.155 21.231 1.00 32.26 89 ASP A C 1
ATOM 769 O O . ASP A 1 89 ? 59.593 5.523 20.764 1.00 31.17 89 ASP A O 1
ATOM 774 N N . LEU A 1 90 ? 60.814 4.066 21.990 1.00 31.53 90 LEU A N 1
ATOM 775 C CA . LEU A 1 90 ? 59.723 3.100 22.136 1.00 31.09 90 LEU A CA 1
ATOM 776 C C . LEU A 1 90 ? 58.511 3.645 22.859 1.00 30.58 90 LEU A C 1
ATOM 777 O O . LEU A 1 90 ? 57.394 3.291 22.522 1.00 30.91 90 LEU A O 1
ATOM 782 N N . GLN A 1 91 ? 58.736 4.491 23.856 1.00 29.94 91 GLN A N 1
ATOM 783 C CA . GLN A 1 91 ? 57.650 5.106 24.600 1.00 29.69 91 GLN A CA 1
ATOM 784 C C . GLN A 1 91 ? 56.929 6.211 23.796 1.00 29.41 91 GLN A C 1
ATOM 785 O O . GLN A 1 91 ? 55.693 6.265 23.787 1.00 28.88 91 GLN A O 1
ATOM 791 N N . LYS A 1 92 ? 57.693 7.063 23.110 1.00 28.94 92 LYS A N 1
ATOM 792 C CA . LYS A 1 92 ? 57.109 8.036 22.180 1.00 29.39 92 LYS A CA 1
ATOM 793 C C . LYS A 1 92 ? 56.381 7.339 21.019 1.00 28.65 92 LYS A C 1
ATOM 794 O O . LYS A 1 92 ? 55.301 7.763 20.632 1.00 28.76 92 LYS A O 1
ATOM 800 N N . ARG A 1 93 ? 56.974 6.279 20.476 1.00 27.86 93 ARG A N 1
ATOM 801 C CA . ARG A 1 93 ? 56.319 5.474 19.438 1.00 27.64 93 ARG A CA 1
ATOM 802 C C . ARG A 1 93 ? 55.009 4.839 19.962 1.00 27.18 93 ARG A C 1
ATOM 803 O O . ARG A 1 93 ? 53.996 4.832 19.266 1.00 27.28 93 ARG A O 1
ATOM 811 N N . ALA A 1 94 ? 55.035 4.329 21.191 1.00 26.57 94 ALA A N 1
ATOM 812 C CA . ALA A 1 94 ? 53.847 3.722 21.804 1.00 25.95 94 ALA A CA 1
ATOM 813 C C . ALA A 1 94 ? 52.681 4.701 21.912 1.00 25.60 94 ALA A C 1
ATOM 814 O O . ALA A 1 94 ? 51.528 4.330 21.690 1.00 25.60 94 ALA A O 1
ATOM 816 N N . VAL A 1 95 ? 52.983 5.958 22.215 1.00 25.40 95 VAL A N 1
ATOM 817 C CA . VAL A 1 95 ? 51.950 6.973 22.283 1.00 25.77 95 VAL A CA 1
ATOM 818 C C . VAL A 1 95 ? 51.351 7.264 20.907 1.00 25.54 95 VAL A C 1
ATOM 819 O O . VAL A 1 95 ? 50.136 7.378 20.777 1.00 26.26 95 VAL A O 1
ATOM 823 N N . VAL A 1 96 ? 52.188 7.372 19.882 1.00 25.41 96 VAL A N 1
ATOM 824 C CA . VAL A 1 96 ? 51.674 7.546 18.518 1.00 25.36 96 VAL A CA 1
ATOM 825 C C . VAL A 1 96 ? 50.830 6.322 18.106 1.00 24.90 96 VAL A C 1
ATOM 826 O O . VAL A 1 96 ? 49.753 6.476 17.553 1.00 25.20 96 VAL A O 1
ATOM 830 N N . ASN A 1 97 ? 51.319 5.114 18.386 1.00 24.53 97 ASN A N 1
ATOM 831 C CA . ASN A 1 97 ? 50.573 3.891 18.049 1.00 24.14 97 ASN A CA 1
ATOM 832 C C . ASN A 1 97 ? 49.218 3.893 18.745 1.00 23.88 97 ASN A C 1
ATOM 833 O O . ASN A 1 97 ? 48.183 3.562 18.148 1.00 24.16 97 ASN A O 1
ATOM 838 N N . GLN A 1 98 ? 49.260 4.304 20.006 1.00 23.68 98 GLN A N 1
ATOM 839 C CA A GLN A 1 98 ? 48.072 4.414 20.847 0.50 23.41 98 GLN A CA 1
ATOM 840 C CA B GLN A 1 98 ? 48.093 4.424 20.849 0.50 24.26 98 GLN A CA 1
ATOM 841 C C . GLN A 1 98 ? 47.032 5.330 20.201 1.00 23.77 98 GLN A C 1
ATOM 842 O O . GLN A 1 98 ? 45.866 4.942 20.072 1.00 23.32 98 GLN A O 1
ATOM 853 N N . ARG A 1 99 ? 47.445 6.534 19.778 1.00 23.70 99 ARG A N 1
ATOM 854 C CA . ARG A 1 99 ? 46.509 7.445 19.115 1.00 23.84 99 ARG A CA 1
ATOM 855 C C . ARG A 1 99 ? 46.011 6.877 17.777 1.00 23.34 99 ARG A C 1
ATOM 856 O O . ARG A 1 99 ? 44.862 7.100 17.404 1.00 22.93 99 ARG A O 1
ATOM 864 N N . LEU A 1 100 ? 46.880 6.161 17.065 1.00 22.92 100 LEU A N 1
ATOM 865 C CA . LEU A 1 100 ? 46.484 5.501 15.813 1.00 22.82 100 LEU A CA 1
ATOM 866 C C . LEU A 1 100 ? 45.420 4.451 16.068 1.00 22.62 100 LEU A C 1
ATOM 867 O O . LEU A 1 100 ? 44.425 4.404 15.351 1.00 22.58 100 LEU A O 1
ATOM 872 N N . TYR A 1 101 ? 45.611 3.619 17.094 1.00 22.79 101 TYR A N 1
ATOM 873 C CA . TYR A 1 101 ? 44.595 2.624 17.439 1.00 23.07 101 TYR A CA 1
ATOM 874 C C . TYR A 1 101 ? 43.320 3.276 17.940 1.00 23.39 101 TYR A C 1
ATOM 875 O O . TYR A 1 101 ? 42.239 2.800 17.643 1.00 23.79 101 TYR A O 1
ATOM 884 N N . PHE A 1 102 ? 43.448 4.391 18.659 1.00 24.43 102 PHE A N 1
ATOM 885 C CA . PHE A 1 102 ? 42.277 5.211 19.009 1.00 25.10 102 PHE A CA 1
ATOM 886 C C . PHE A 1 102 ? 41.525 5.681 17.753 1.00 24.92 102 PHE A C 1
ATOM 887 O O . PHE A 1 102 ? 40.302 5.598 17.700 1.00 25.88 102 PHE A O 1
ATOM 895 N N . ASP A 1 103 ? 42.252 6.158 16.736 1.00 24.45 103 ASP A N 1
ATOM 896 C CA . ASP A 1 103 ? 41.631 6.536 15.468 1.00 23.88 103 ASP A CA 1
ATOM 897 C C . ASP A 1 103 ? 40.862 5.344 14.853 1.00 23.73 103 ASP A C 1
ATOM 898 O O . ASP A 1 103 ? 39.715 5.485 14.426 1.00 23.44 103 ASP A O 1
ATOM 903 N N . SER A 1 104 ? 41.507 4.178 14.827 1.00 23.20 104 SER A N 1
ATOM 904 C CA . SER A 1 104 ? 40.983 3.008 14.128 1.00 23.48 104 SER A CA 1
ATOM 905 C C . SER A 1 104 ? 39.866 2.296 14.878 1.00 23.20 104 SER A C 1
ATOM 906 O O . SER A 1 104 ? 38.949 1.774 14.248 1.00 24.09 104 SER A O 1
ATOM 909 N N . ALA A 1 105 ? 39.954 2.261 16.211 1.00 23.22 105 ALA A N 1
ATOM 910 C CA . ALA A 1 105 ? 39.009 1.492 17.038 1.00 23.88 105 ALA A CA 1
ATOM 911 C C . ALA A 1 105 ? 37.854 2.305 17.620 1.00 24.22 105 ALA A C 1
ATOM 912 O O . ALA A 1 105 ? 36.833 1.728 18.012 1.00 24.44 105 ALA A O 1
ATOM 914 N N . SER A 1 106 ? 38.024 3.625 17.729 1.00 23.63 106 SER A N 1
ATOM 915 C CA . SER A 1 106 ? 36.998 4.469 18.372 1.00 24.23 106 SER A CA 1
ATOM 916 C C . SER A 1 106 ? 36.508 5.581 17.453 1.00 23.89 106 SER A C 1
ATOM 917 O O . SER A 1 106 ? 35.315 5.694 17.190 1.00 24.53 106 SER A O 1
ATOM 920 N N . LEU A 1 107 ? 37.436 6.391 16.962 1.00 23.34 107 LEU A N 1
ATOM 921 C CA . LEU A 1 107 ? 37.056 7.597 16.235 1.00 23.44 107 LEU A CA 1
ATOM 922 C C . LEU A 1 107 ? 36.408 7.297 14.890 1.00 23.37 107 LEU A C 1
ATOM 923 O O . LEU A 1 107 ? 35.236 7.627 14.679 1.00 23.05 107 LEU A O 1
ATOM 928 N N . TYR A 1 108 ? 37.152 6.696 13.972 1.00 23.43 108 TYR A N 1
ATOM 929 C CA . TYR A 1 108 ? 36.601 6.526 12.636 1.00 23.95 108 TYR A CA 1
ATOM 930 C C . TYR A 1 108 ? 35.464 5.513 12.627 1.00 23.95 108 TYR A C 1
ATOM 931 O O . TYR A 1 108 ? 34.543 5.621 11.822 1.00 24.08 108 TYR A O 1
ATOM 940 N N . VAL A 1 109 ? 35.542 4.538 13.528 1.00 23.63 109 VAL A N 1
ATOM 941 C CA . VAL A 1 109 ? 34.490 3.550 13.732 1.00 25.15 109 VAL A CA 1
ATOM 942 C C . VAL A 1 109 ? 33.129 4.219 14.017 1.00 24.49 109 VAL A C 1
ATOM 943 O O . VAL A 1 109 ? 32.104 3.813 13.474 1.00 24.57 109 VAL A O 1
ATOM 947 N N . LYS A 1 110 ? 33.141 5.244 14.861 1.00 24.27 110 LYS A N 1
ATOM 948 C CA . LYS A 1 110 ? 31.911 5.921 15.273 1.00 24.71 110 LYS A CA 1
ATOM 949 C C . LYS A 1 110 ? 31.414 6.938 14.237 1.00 24.63 110 LYS A C 1
ATOM 950 O O . LYS A 1 110 ? 30.218 7.173 14.122 1.00 24.79 110 LYS A O 1
ATOM 956 N N . ILE A 1 111 ? 32.338 7.530 13.487 1.00 24.74 111 ILE A N 1
ATOM 957 C CA . ILE A 1 111 ? 31.985 8.344 12.324 1.00 24.90 111 ILE A CA 1
ATOM 958 C C . ILE A 1 111 ? 31.309 7.452 11.279 1.00 25.99 111 ILE A C 1
ATOM 959 O O . ILE A 1 111 ? 30.237 7.761 10.760 1.00 26.53 111 ILE A O 1
ATOM 964 N N . ARG A 1 112 ? 31.933 6.316 11.004 1.00 26.67 112 ARG A N 1
ATOM 965 C CA . ARG A 1 112 ? 31.389 5.362 10.054 1.00 28.10 112 ARG A CA 1
ATOM 966 C C . ARG A 1 112 ? 30.001 4.813 10.462 1.00 27.31 112 ARG A C 1
ATOM 967 O O . ARG A 1 112 ? 29.131 4.653 9.610 1.00 26.82 112 ARG A O 1
ATOM 975 N N . ALA A 1 113 ? 29.816 4.531 11.752 1.00 27.00 113 ALA A N 1
ATOM 976 C CA . ALA A 1 113 ? 28.520 4.063 12.285 1.00 27.92 113 ALA A CA 1
ATOM 977 C C . ALA A 1 113 ? 27.385 5.034 11.959 1.00 27.98 113 ALA A C 1
ATOM 978 O O . ALA A 1 113 ? 26.253 4.620 11.716 1.00 28.09 113 ALA A O 1
ATOM 980 N N . ILE A 1 114 ? 27.708 6.320 11.935 1.00 28.29 114 ILE A N 1
ATOM 981 C CA . ILE A 1 114 ? 26.758 7.361 11.535 1.00 28.92 114 ILE A CA 1
ATOM 982 C C . ILE A 1 114 ? 26.623 7.471 10.010 1.00 29.69 114 ILE A C 1
ATOM 983 O O . ILE A 1 114 ? 25.509 7.428 9.471 1.00 30.04 114 ILE A O 1
ATOM 988 N N . CYS A 1 115 ? 27.752 7.584 9.314 1.00 29.91 115 CYS A N 1
ATOM 989 C CA . CYS A 1 115 ? 27.729 7.951 7.893 1.00 31.00 115 CYS A CA 1
ATOM 990 C C . CYS A 1 115 ? 27.443 6.830 6.897 1.00 31.61 115 CYS A C 1
ATOM 991 O O . CYS A 1 115 ? 26.788 7.073 5.886 1.00 31.82 115 CYS A O 1
ATOM 994 N N . PHE A 1 116 ? 27.938 5.625 7.165 1.00 32.60 116 PHE A N 1
ATOM 995 C CA . PHE A 1 116 ? 27.755 4.502 6.245 1.00 33.62 116 PHE A CA 1
ATOM 996 C C . PHE A 1 116 ? 26.275 4.148 5.997 1.00 33.93 116 PHE A C 1
ATOM 997 O O . PHE A 1 116 ? 25.878 3.923 4.850 1.00 34.11 116 PHE A O 1
ATOM 1005 N N . PRO A 1 117 ? 25.455 4.071 7.062 1.00 34.10 117 PRO A N 1
ATOM 1006 C CA . PRO A 1 117 ? 24.057 3.734 6.797 1.00 34.20 117 PRO A CA 1
ATOM 1007 C C . PRO A 1 117 ? 23.303 4.844 6.071 1.00 34.73 117 PRO A C 1
ATOM 1008 O O . PRO A 1 117 ? 22.327 4.557 5.365 1.00 34.85 117 PRO A O 1
ATOM 1012 N N . ILE A 1 118 ? 23.748 6.089 6.257 1.00 34.52 118 ILE A N 1
ATOM 1013 C CA . ILE A 1 118 ? 23.153 7.249 5.594 1.00 34.82 118 ILE A CA 1
ATOM 1014 C C . ILE A 1 118 ? 23.522 7.257 4.103 1.00 35.70 118 ILE A C 1
ATOM 1015 O O . ILE A 1 118 ? 22.688 7.583 3.256 1.00 35.73 118 ILE A O 1
ATOM 1020 N N . LEU A 1 119 ? 24.771 6.906 3.796 1.00 36.02 119 LEU A N 1
ATOM 1021 C CA . LEU A 1 119 ? 25.240 6.882 2.410 1.00 36.83 119 LEU A CA 1
ATOM 1022 C C . LEU A 1 119 ? 24.643 5.725 1.617 1.00 37.75 119 LEU A C 1
ATOM 1023 O O . LEU A 1 119 ? 24.277 5.900 0.458 1.00 37.89 119 LEU A O 1
ATOM 1028 N N . PHE A 1 120 ? 24.547 4.556 2.248 1.00 38.69 120 PHE A N 1
ATOM 1029 C CA . PHE A 1 120 ? 24.307 3.307 1.523 1.00 39.87 120 PHE A CA 1
ATOM 1030 C C . PHE A 1 120 ? 23.078 2.512 1.940 1.00 39.82 120 PHE A C 1
ATOM 1031 O O . PHE A 1 120 ? 22.562 1.734 1.142 1.00 40.12 120 PHE A O 1
ATOM 1039 N N . LEU A 1 121 ? 22.615 2.686 3.173 1.00 39.90 121 LEU A N 1
ATOM 1040 C CA . LEU A 1 121 ? 21.597 1.779 3.717 1.00 40.16 121 LEU A CA 1
ATOM 1041 C C . LEU A 1 121 ? 20.234 2.424 3.926 1.00 40.29 121 LEU A C 1
ATOM 1042 O O . LEU A 1 121 ? 19.380 1.861 4.610 1.00 40.53 121 LEU A O 1
ATOM 1047 N N . GLY A 1 122 ? 20.029 3.602 3.342 1.00 40.15 122 GLY A N 1
ATOM 1048 C CA . GLY A 1 122 ? 18.731 4.257 3.408 1.00 39.84 122 GLY A CA 1
ATOM 1049 C C . GLY A 1 122 ? 18.443 5.035 4.679 1.00 39.77 122 GLY A C 1
ATOM 1050 O O . GLY A 1 122 ? 17.306 5.461 4.895 1.00 39.62 122 GLY A O 1
ATOM 1051 N N . GLU A 1 123 ? 19.453 5.225 5.530 1.00 39.58 123 GLU A N 1
ATOM 1052 C CA . GLU A 1 123 ? 19.266 6.004 6.762 1.00 39.51 123 GLU A CA 1
ATOM 1053 C C . GLU A 1 123 ? 19.210 7.492 6.424 1.00 38.90 123 GLU A C 1
ATOM 1054 O O . GLU A 1 123 ? 19.976 7.966 5.585 1.00 38.68 123 GLU A O 1
ATOM 1060 N N . THR A 1 124 ? 18.295 8.217 7.068 1.00 38.54 124 THR A N 1
ATOM 1061 C CA . THR A 1 124 ? 18.046 9.628 6.736 1.00 38.74 124 THR A CA 1
ATOM 1062 C C . THR A 1 124 ? 18.282 10.593 7.904 1.00 38.70 124 THR A C 1
ATOM 1063 O O . THR A 1 124 ? 18.083 11.806 7.771 1.00 38.79 124 THR A O 1
ATOM 1067 N N . GLU A 1 125 ? 18.680 10.060 9.053 1.00 38.46 125 GLU A N 1
ATOM 1068 C CA . GLU A 1 125 ? 18.952 10.906 10.215 1.00 38.85 125 GLU A CA 1
ATOM 1069 C C . GLU A 1 125 ? 20.141 10.407 11.030 1.00 37.85 125 GLU A C 1
ATOM 1070 O O . GLU A 1 125 ? 20.562 9.258 10.905 1.00 38.12 125 GLU A O 1
ATOM 1076 N N . ILE A 1 126 ? 20.689 11.289 11.854 1.00 37.16 126 ILE A N 1
ATOM 1077 C CA . ILE A 1 126 ? 21.742 10.908 12.781 1.00 35.98 126 ILE A CA 1
ATOM 1078 C C . ILE A 1 126 ? 21.079 10.453 14.086 1.00 35.24 126 ILE A C 1
ATOM 1079 O O . ILE A 1 126 ? 20.446 11.256 14.769 1.00 34.88 126 ILE A O 1
ATOM 1084 N N . LYS A 1 127 ? 21.211 9.161 14.403 1.00 34.46 127 LYS A N 1
ATOM 1085 C CA A LYS A 1 127 ? 20.624 8.598 15.619 0.60 34.33 127 LYS A CA 1
ATOM 1086 C CA B LYS A 1 127 ? 20.626 8.591 15.614 0.40 34.05 127 LYS A CA 1
ATOM 1087 C C . LYS A 1 127 ? 21.257 9.224 16.859 1.00 33.59 127 LYS A C 1
ATOM 1088 O O . LYS A 1 127 ? 22.471 9.416 16.917 1.00 32.93 127 LYS A O 1
ATOM 1099 N N . GLN A 1 128 ? 20.425 9.536 17.849 1.00 32.63 128 GLN A N 1
ATOM 1100 C CA . GLN A 1 128 ? 20.900 10.155 19.083 1.00 31.55 128 GLN A CA 1
ATOM 1101 C C . GLN A 1 128 ? 21.969 9.309 19.779 1.00 30.91 128 GLN A C 1
ATOM 1102 O O . GLN A 1 128 ? 22.994 9.840 20.202 1.00 30.65 128 GLN A O 1
ATOM 1108 N N . SER A 1 129 ? 21.725 8.004 19.893 1.00 30.24 129 SER A N 1
ATOM 1109 C CA . SER A 1 129 ? 22.694 7.060 20.478 1.00 30.05 129 SER A CA 1
ATOM 1110 C C . SER A 1 129 ? 24.071 7.111 19.795 1.00 29.70 129 SER A C 1
ATOM 1111 O O . SER A 1 129 ? 25.120 7.087 20.451 1.00 29.85 129 SER A O 1
ATOM 1114 N N . LEU A 1 130 ? 24.059 7.174 18.472 1.00 29.21 130 LEU A N 1
ATOM 1115 C CA . LEU A 1 130 ? 25.299 7.248 17.694 1.00 28.75 130 LEU A CA 1
ATOM 1116 C C . LEU A 1 130 ? 26.025 8.576 17.889 1.00 28.55 130 LEU A C 1
ATOM 1117 O O . LEU A 1 130 ? 27.266 8.617 17.916 1.00 27.98 130 LEU A O 1
ATOM 1122 N N . LYS A 1 131 ? 25.240 9.651 18.003 1.00 28.05 131 LYS A N 1
ATOM 1123 C CA . LYS A 1 131 ? 25.759 10.998 18.225 1.00 28.53 131 LYS A CA 1
ATOM 1124 C C . LYS A 1 131 ? 26.455 11.056 19.577 1.00 28.09 131 LYS A C 1
ATOM 1125 O O . LYS A 1 131 ? 27.577 11.549 19.681 1.00 28.44 131 LYS A O 1
ATOM 1131 N N . ASP A 1 132 ? 25.783 10.552 20.611 1.00 27.46 132 ASP A N 1
ATOM 1132 C CA . ASP A 1 132 ? 26.361 10.511 21.953 1.00 27.69 132 ASP A CA 1
ATOM 1133 C C . ASP A 1 132 ? 27.642 9.681 21.994 1.00 27.10 132 ASP A C 1
ATOM 1134 O O . ASP A 1 132 ? 28.600 10.043 22.673 1.00 27.06 132 ASP A O 1
ATOM 1139 N N . ASP A 1 133 ? 27.631 8.556 21.285 1.00 26.49 133 ASP A N 1
ATOM 1140 C CA . ASP A 1 133 ? 28.777 7.647 21.243 1.00 26.59 133 ASP A CA 1
ATOM 1141 C C . ASP A 1 133 ? 29.989 8.362 20.645 1.00 26.47 133 ASP A C 1
ATOM 1142 O O . ASP A 1 133 ? 31.070 8.344 21.232 1.00 26.50 133 ASP A O 1
ATOM 1147 N N . LEU A 1 134 ? 29.793 9.019 19.501 1.00 25.55 134 LEU A N 1
ATOM 1148 C CA . LEU A 1 134 ? 30.863 9.779 18.881 1.00 25.97 134 LEU A CA 1
ATOM 1149 C C . LEU A 1 134 ? 31.341 10.926 19.785 1.00 25.67 134 LEU A C 1
ATOM 1150 O O . LEU A 1 134 ? 32.532 11.129 19.940 1.00 25.51 134 LEU A O 1
ATOM 1155 N N . ASN A 1 135 ? 30.403 11.665 20.370 1.00 26.09 135 ASN A N 1
ATOM 1156 C CA . ASN A 1 135 ? 30.750 12.775 21.260 1.00 26.15 135 ASN A CA 1
ATOM 1157 C C . ASN A 1 135 ? 31.584 12.353 22.473 1.00 26.38 135 ASN A C 1
ATOM 1158 O O . ASN A 1 135 ? 32.479 13.079 22.890 1.00 26.13 135 ASN A O 1
ATOM 1163 N N . SER A 1 136 ? 31.336 11.151 23.001 1.00 26.70 136 SER A N 1
ATOM 1164 C CA . SER A 1 136 ? 32.167 10.608 24.070 1.00 27.41 136 SER A CA 1
ATOM 1165 C C . SER A 1 136 ? 33.627 10.377 23.615 1.00 27.60 136 SER A C 1
ATOM 1166 O O . SER A 1 136 ? 34.590 10.624 24.374 1.00 27.62 136 SER A O 1
ATOM 1169 N N . THR A 1 137 ? 33.784 9.911 22.376 1.00 26.64 137 THR A N 1
ATOM 1170 C CA . THR A 1 137 ? 35.113 9.729 21.787 1.00 25.97 137 THR A CA 1
ATOM 1171 C C . THR A 1 137 ? 35.760 11.075 21.482 1.00 25.81 137 THR A C 1
ATOM 1172 O O . THR A 1 137 ? 36.954 11.262 21.729 1.00 24.97 137 THR A O 1
ATOM 1176 N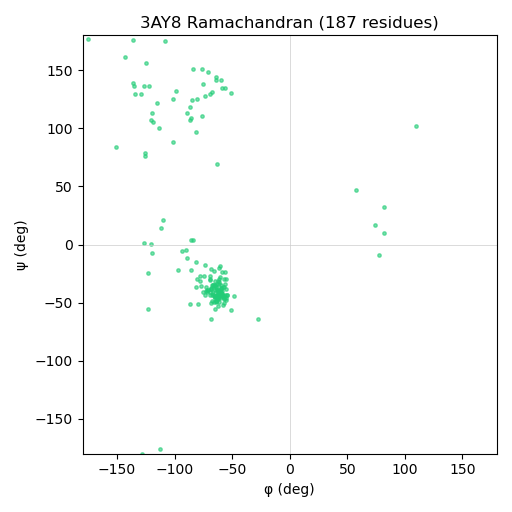 N . LEU A 1 138 ? 34.962 12.037 21.004 1.00 25.58 138 LEU A N 1
ATOM 1177 C CA . LEU A 1 138 ? 35.498 13.397 20.816 1.00 25.39 138 LEU A CA 1
ATOM 1178 C C . LEU A 1 138 ? 36.004 14.018 22.115 1.00 25.51 138 LEU A C 1
ATOM 1179 O O . LEU A 1 138 ? 36.996 14.751 22.123 1.00 24.77 138 LEU A O 1
ATOM 1184 N N . SER A 1 139 ? 35.304 13.742 23.213 1.00 25.99 139 SER A N 1
ATOM 1185 C CA . SER A 1 139 ? 35.692 14.286 24.509 1.00 26.34 139 SER A CA 1
ATOM 1186 C C . SER A 1 139 ? 37.078 13.803 24.936 1.00 25.87 139 SER A C 1
ATOM 1187 O O . SER A 1 139 ? 37.868 14.569 25.471 1.00 25.03 139 SER A O 1
ATOM 1190 N N . PHE A 1 140 ? 37.354 12.527 24.678 1.00 26.72 140 PHE A N 1
ATOM 1191 C CA . PHE A 1 140 ? 38.657 11.919 24.921 1.00 27.67 140 PHE A CA 1
ATOM 1192 C C . PHE A 1 140 ? 39.732 12.585 24.068 1.00 26.73 140 PHE A C 1
ATOM 1193 O O . PHE A 1 140 ? 40.800 12.920 24.570 1.00 26.55 140 PHE A O 1
ATOM 1201 N N . LEU A 1 141 ? 39.437 12.779 22.782 1.00 25.87 141 LEU A N 1
ATOM 1202 C CA . LEU A 1 141 ? 40.359 13.473 21.880 1.00 25.76 141 LEU A CA 1
ATOM 1203 C C . LEU A 1 141 ? 40.622 14.888 22.399 1.00 25.77 141 LEU A C 1
ATOM 1204 O O . LEU A 1 141 ? 41.747 15.356 22.389 1.00 25.22 141 LEU A O 1
ATOM 1209 N N . ASN A 1 142 ? 39.565 15.560 22.833 1.00 26.44 142 ASN A N 1
ATOM 1210 C CA . ASN A 1 142 ? 39.689 16.905 23.371 1.00 27.93 142 ASN A CA 1
ATOM 1211 C C . ASN A 1 142 ? 40.659 16.954 24.564 1.00 27.97 142 ASN A C 1
ATOM 1212 O O . ASN A 1 142 ? 41.414 17.912 24.705 1.00 28.39 142 ASN A O 1
ATOM 1217 N N . GLN A 1 143 ? 40.643 15.906 25.387 1.00 28.93 143 GLN A N 1
ATOM 1218 C CA . GLN A 1 143 ? 41.590 15.749 26.507 1.00 30.10 143 GLN A CA 1
ATOM 1219 C C . GLN A 1 143 ? 43.032 15.480 26.066 1.00 30.36 143 GLN A C 1
ATOM 1220 O O . GLN A 1 143 ? 43.962 16.088 26.620 1.00 30.03 143 GLN A O 1
ATOM 1226 N N . PHE A 1 144 ? 43.230 14.599 25.078 1.00 30.24 144 PHE A N 1
ATOM 1227 C CA . PHE A 1 144 ? 44.582 14.396 24.506 1.00 30.84 144 PHE A CA 1
ATOM 1228 C C . PHE A 1 144 ? 45.212 15.751 24.186 1.00 30.95 144 PHE A C 1
ATOM 1229 O O . PHE A 1 144 ? 46.380 15.998 24.489 1.00 31.18 144 PHE A O 1
ATOM 1237 N N . LEU A 1 145 ? 44.412 16.625 23.585 1.00 31.15 145 LEU A N 1
ATOM 1238 C CA . LEU A 1 145 ? 44.877 17.920 23.094 1.00 31.78 145 LEU A CA 1
ATOM 1239 C C . LEU A 1 145 ? 44.917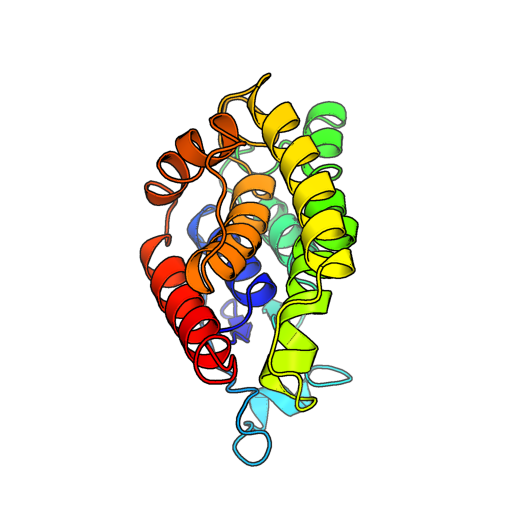 19.021 24.170 1.00 32.74 145 LEU A C 1
ATOM 1240 O O . LEU A 1 145 ? 45.205 20.176 23.868 1.00 32.52 145 LEU A O 1
ATOM 1245 N N . GLU A 1 146 ? 44.615 18.656 25.412 1.00 34.32 146 GLU A N 1
ATOM 1246 C CA . GLU A 1 146 ? 44.752 19.568 26.550 1.00 36.28 146 GLU A CA 1
ATOM 1247 C C . GLU A 1 146 ? 46.203 19.554 27.023 1.00 36.66 146 GLU A C 1
ATOM 1248 O O . GLU A 1 146 ? 46.738 20.578 27.450 1.00 36.88 146 GLU A O 1
ATOM 1254 N N A LYS A 1 147 ? 46.826 18.383 26.931 0.60 37.11 147 LYS A N 1
ATOM 1255 N N B LYS A 1 147 ? 46.823 18.380 2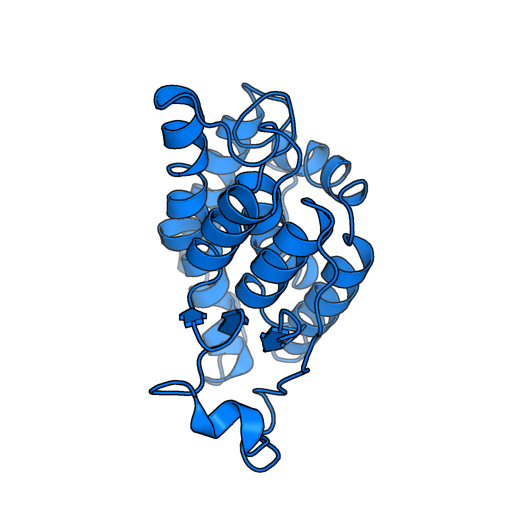6.924 0.40 36.78 147 LYS A N 1
ATOM 1256 C CA A LYS A 1 147 ? 48.185 18.160 27.413 0.60 37.40 147 LYS A CA 1
ATOM 1257 C CA B LYS A 1 147 ? 48.178 18.128 27.410 0.40 36.81 147 LYS A CA 1
ATOM 1258 C C A LYS A 1 147 ? 49.232 18.686 26.433 0.60 37.17 147 LYS A C 1
ATOM 1259 C C B LYS A 1 147 ? 49.260 18.617 26.444 0.40 36.73 147 LYS A C 1
ATOM 1260 O O A LYS A 1 147 ? 50.170 19.379 26.835 0.60 37.49 147 LYS A O 1
ATOM 1261 O O B LYS A 1 147 ? 50.253 19.211 26.870 0.40 36.98 147 LYS A O 1
ATOM 1272 N N . THR A 1 148 ? 49.062 18.360 25.150 1.00 36.50 148 THR A N 1
ATOM 1273 C CA . THR A 1 148 ? 50.029 18.734 24.108 1.00 35.36 148 THR A CA 1
ATOM 1274 C C . THR A 1 148 ? 49.353 19.491 22.957 1.00 34.60 148 THR A C 1
ATOM 1275 O O . THR A 1 148 ? 48.129 19.380 22.760 1.00 34.36 148 THR A O 1
ATOM 1279 N N . LYS A 1 149 ? 50.151 20.245 22.200 1.00 32.87 149 LYS A N 1
ATOM 1280 C CA . LYS A 1 149 ? 49.655 21.008 21.051 1.00 32.15 149 LYS A CA 1
ATOM 1281 C C . LYS A 1 149 ? 49.026 20.120 19.964 1.00 30.61 149 LYS A C 1
ATOM 1282 O O . LYS A 1 149 ? 47.976 20.454 19.417 1.00 29.55 149 LYS A O 1
ATOM 1288 N N . TRP A 1 150 ? 49.695 19.010 19.664 1.00 29.73 150 TRP A N 1
ATOM 1289 C CA . TRP A 1 150 ? 49.236 18.020 18.684 1.00 29.76 150 TRP A CA 1
ATOM 1290 C C . TRP A 1 150 ? 48.776 16.754 19.430 1.00 29.50 150 TRP A C 1
ATOM 1291 O O . TRP A 1 150 ? 48.904 16.696 20.651 1.00 29.03 150 TRP A O 1
ATOM 1302 N N . VAL A 1 151 ? 48.223 15.762 18.723 1.00 29.60 151 VAL A N 1
ATOM 1303 C CA . VAL A 1 151 ? 47.550 14.636 19.411 1.00 29.90 151 VAL A CA 1
ATOM 1304 C C . VAL A 1 151 ? 48.476 13.762 20.262 1.00 30.16 151 VAL A C 1
ATOM 1305 O O . VAL A 1 151 ? 48.044 13.201 21.269 1.00 30.06 151 VAL A O 1
ATOM 1309 N N . ALA A 1 152 ? 49.736 13.636 19.859 1.00 30.54 152 ALA A N 1
ATOM 1310 C CA . ALA A 1 152 ? 50.616 12.653 20.493 1.00 31.60 152 ALA A CA 1
ATOM 1311 C C . ALA A 1 152 ? 51.922 13.235 21.004 1.00 32.59 152 ALA A C 1
ATOM 1312 O O . ALA A 1 152 ? 52.765 12.495 21.522 1.00 33.21 152 ALA A O 1
ATOM 1314 N N . ALA A 1 153 ? 52.089 14.548 20.849 1.00 33.12 153 ALA A N 1
ATOM 1315 C CA . ALA A 1 153 ? 53.338 15.232 21.181 1.00 34.12 153 ALA A CA 1
ATOM 1316 C C . ALA A 1 153 ? 53.141 16.723 20.984 1.00 34.53 153 ALA A C 1
ATOM 1317 O O . ALA A 1 153 ? 52.080 17.167 20.525 1.00 34.14 153 ALA A O 1
ATOM 1319 N N . ASP A 1 154 ? 54.169 17.501 21.310 1.00 35.32 154 ASP A N 1
ATOM 1320 C CA . ASP A 1 154 ? 54.112 18.929 21.022 1.00 35.87 154 ASP A CA 1
ATOM 1321 C C . ASP A 1 154 ? 54.572 19.252 19.594 1.00 35.46 154 ASP A C 1
ATOM 1322 O O . ASP A 1 154 ? 54.642 20.418 19.214 1.00 36.08 154 ASP A O 1
ATOM 1327 N N . HIS A 1 155 ? 54.865 18.209 18.816 1.00 34.31 155 HIS A N 1
ATOM 1328 C CA . HIS A 1 155 ? 55.097 18.313 17.368 1.00 33.62 155 HIS A CA 1
ATOM 1329 C C . HIS A 1 155 ? 54.155 17.354 16.620 1.00 32.16 155 HIS A C 1
ATOM 1330 O O . HIS A 1 155 ? 53.692 16.371 17.205 1.00 32.38 155 HIS A O 1
ATOM 1337 N N . PRO A 1 156 ? 53.858 17.643 15.338 1.00 30.67 156 PRO A N 1
ATOM 1338 C CA . PRO A 1 156 ? 52.907 16.789 14.615 1.00 29.47 156 PRO A CA 1
ATOM 1339 C C . PRO A 1 156 ? 53.496 15.412 14.296 1.00 28.41 156 PRO A C 1
ATOM 1340 O O . PRO A 1 156 ? 54.704 15.281 14.135 1.00 27.98 156 PRO A O 1
ATOM 1344 N N . THR A 1 157 ? 52.648 14.387 14.262 1.00 26.66 157 THR A N 1
ATOM 1345 C CA . THR A 1 157 ? 53.100 13.029 13.960 1.00 25.14 157 THR A CA 1
ATOM 1346 C C . THR A 1 157 ? 52.101 12.433 12.983 1.00 25.17 157 THR A C 1
ATOM 1347 O O . THR A 1 157 ? 51.099 13.084 12.659 1.00 25.00 157 THR A O 1
ATOM 1351 N N . ILE A 1 158 ? 52.361 11.215 12.505 1.00 24.39 158 ILE A N 1
ATOM 1352 C CA . ILE A 1 158 ? 51.369 10.508 11.701 1.00 23.97 158 ILE A CA 1
ATOM 1353 C C . ILE A 1 158 ? 50.056 10.244 12.454 1.00 23.50 158 ILE A C 1
ATOM 1354 O O . ILE A 1 158 ? 49.042 9.962 11.825 1.00 23.39 158 ILE A O 1
ATOM 1359 N N . ALA A 1 159 ? 50.069 10.312 13.784 1.00 23.10 159 ALA A N 1
ATOM 1360 C CA . ALA A 1 159 ? 48.798 10.234 14.536 1.00 23.62 159 ALA A CA 1
ATOM 1361 C C . ALA A 1 159 ? 47.901 11.445 14.188 1.00 23.73 159 ALA A C 1
ATOM 1362 O O . ALA A 1 159 ? 46.683 11.315 14.056 1.00 23.78 159 ALA A O 1
ATOM 1364 N N . ASP A 1 160 ? 48.509 12.608 13.983 1.00 24.07 160 ASP A N 1
ATOM 1365 C CA . ASP A 1 160 ? 47.737 13.794 13.561 1.00 24.49 160 ASP A CA 1
ATOM 1366 C C . ASP A 1 160 ? 47.193 13.688 12.150 1.00 24.23 160 ASP A C 1
ATOM 1367 O O . ASP A 1 160 ? 46.068 14.091 11.911 1.00 24.53 160 ASP A O 1
ATOM 1372 N N . THR A 1 161 ? 47.977 13.160 11.212 1.00 24.54 161 THR A N 1
ATOM 1373 C CA . THR A 1 161 ? 47.472 13.009 9.845 1.00 24.62 161 THR A CA 1
ATOM 1374 C C . THR A 1 161 ? 46.255 12.069 9.782 1.00 24.51 161 THR A C 1
ATOM 1375 O O . THR A 1 161 ? 45.271 12.381 9.120 1.00 24.38 161 THR A O 1
ATOM 1379 N N . SER A 1 162 ? 46.307 10.945 10.504 1.00 23.99 162 SER A N 1
ATOM 1380 C CA . SER A 1 162 ? 45.185 9.999 10.522 1.00 23.70 162 SER A CA 1
ATOM 1381 C C . SER A 1 162 ? 43.946 10.580 11.213 1.00 23.64 162 SER A C 1
ATOM 1382 O O . SER A 1 162 ? 42.831 10.501 10.689 1.00 23.60 162 SER A O 1
ATOM 1385 N N . ILE A 1 163 ? 44.143 11.149 12.402 1.00 23.10 163 ILE A N 1
ATOM 1386 C CA . ILE A 1 163 ? 43.035 11.708 13.173 1.00 22.64 163 ILE A CA 1
ATOM 1387 C C . ILE A 1 163 ? 42.453 12.956 12.478 1.00 22.52 163 ILE A C 1
ATOM 1388 O O . ILE A 1 163 ? 41.250 13.164 12.485 1.00 21.95 163 ILE A O 1
ATOM 1393 N N . TYR A 1 164 ? 43.306 13.743 11.826 1.00 22.72 164 TYR A N 1
ATOM 1394 C CA . TYR A 1 164 ? 42.829 14.844 10.989 1.00 23.03 164 TYR A CA 1
ATOM 1395 C C . TYR A 1 164 ? 41.948 14.343 9.823 1.00 22.85 164 TY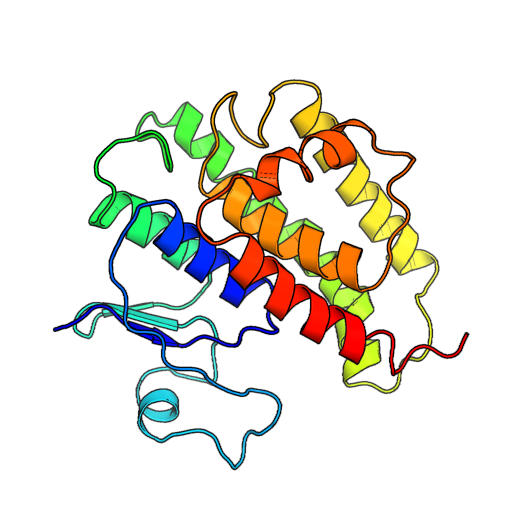R A C 1
ATOM 1396 O O . TYR A 1 164 ? 40.882 14.914 9.551 1.00 22.59 164 TYR A O 1
ATOM 1405 N N . ALA A 1 165 ? 42.364 13.266 9.159 1.00 22.62 165 ALA A N 1
ATOM 1406 C CA . ALA A 1 165 ? 41.557 12.692 8.075 1.00 22.61 165 ALA A CA 1
ATOM 1407 C C . ALA A 1 165 ? 40.175 12.271 8.579 1.00 22.73 165 ALA A C 1
ATOM 1408 O O . ALA A 1 165 ? 39.150 12.510 7.916 1.00 22.40 165 ALA A O 1
ATOM 1410 N N . SER A 1 166 ? 40.149 11.660 9.764 1.00 22.49 166 SER A N 1
ATOM 1411 C CA . SER A 1 166 ? 38.890 11.264 10.391 1.00 22.47 166 SER A CA 1
ATOM 1412 C C . SER A 1 166 ? 38.024 12.482 10.765 1.00 22.62 166 SER A C 1
ATOM 1413 O O . SER A 1 166 ? 36.857 12.580 10.346 1.00 21.70 166 SER A O 1
ATOM 1416 N N . MET A 1 167 ? 38.601 13.395 11.548 1.00 22.40 167 MET A N 1
ATOM 1417 C CA . MET A 1 167 ? 37.887 14.587 12.038 1.00 23.40 167 MET A CA 1
ATOM 1418 C C . MET A 1 167 ? 37.376 15.487 10.910 1.00 22.85 167 MET A C 1
ATOM 1419 O O . MET A 1 167 ? 36.267 15.999 10.978 1.00 23.37 167 MET A O 1
ATOM 1424 N N . SER A 1 168 ? 38.181 15.674 9.873 1.00 23.22 168 SER A N 1
ATOM 1425 C CA . SER A 1 168 ? 37.748 16.487 8.724 1.00 23.32 168 SER A CA 1
ATOM 1426 C C . SER A 1 168 ? 36.520 15.877 8.035 1.00 23.87 168 SER A C 1
ATOM 1427 O O . SER A 1 168 ? 35.662 16.606 7.522 1.00 24.47 168 SER A O 1
ATOM 1430 N N . SER A 1 169 ? 36.421 14.548 8.060 1.00 24.03 169 SER A N 1
ATOM 1431 C CA . SER A 1 169 ? 35.278 13.827 7.507 1.00 24.65 169 SER A CA 1
ATOM 1432 C C . SER A 1 169 ? 33.952 14.172 8.210 1.00 24.94 169 SER A C 1
ATOM 1433 O O . SER A 1 169 ? 32.976 14.547 7.549 1.00 24.94 169 SER A O 1
ATOM 1436 N N . ILE A 1 170 ? 33.916 14.061 9.545 1.00 24.31 170 ILE A N 1
ATOM 1437 C CA . ILE A 1 170 ? 32.684 14.344 10.271 1.00 23.83 170 ILE A CA 1
ATOM 1438 C C . ILE A 1 170 ? 32.404 15.859 10.303 1.00 24.28 170 ILE A C 1
ATOM 1439 O O . ILE A 1 170 ? 31.248 16.276 10.209 1.00 23.95 170 ILE A O 1
ATOM 1444 N N . LEU A 1 171 ? 33.458 16.672 10.414 1.00 24.44 171 LEU A N 1
ATOM 1445 C CA . LEU A 1 171 ? 33.293 18.120 10.392 1.00 25.59 171 LEU A CA 1
ATOM 1446 C C . LEU A 1 171 ? 32.679 18.599 9.065 1.00 26.15 171 LEU A C 1
ATOM 1447 O O . LEU A 1 171 ? 31.913 19.559 9.062 1.00 27.07 171 LEU A O 1
ATOM 1452 N N . ALA A 1 172 ? 32.997 17.926 7.958 1.00 26.43 172 ALA A N 1
ATOM 1453 C CA . ALA A 1 172 ? 32.420 18.286 6.653 1.00 27.08 172 ALA A CA 1
ATOM 1454 C C . ALA A 1 172 ? 30.955 17.859 6.527 1.00 27.63 172 ALA A C 1
ATOM 1455 O O . ALA A 1 172 ? 30.192 18.466 5.770 1.00 27.44 172 ALA A O 1
ATOM 1457 N N . VAL A 1 173 ? 30.576 16.807 7.256 1.00 28.25 173 VAL A N 1
ATOM 1458 C CA . VAL A 1 173 ? 29.170 16.429 7.400 1.00 29.18 173 VAL A CA 1
ATOM 1459 C C . VAL A 1 173 ? 28.441 17.522 8.195 1.00 30.40 173 VAL A C 1
ATOM 1460 O O . VAL A 1 173 ? 27.288 17.836 7.919 1.00 30.99 173 VAL A O 1
ATOM 1464 N N . GLY A 1 174 ? 29.140 18.125 9.152 1.00 30.88 174 GLY A N 1
ATOM 1465 C CA . GLY A 1 174 ? 28.537 19.101 10.047 1.00 32.07 174 GLY A CA 1
ATOM 1466 C C . GLY A 1 174 ? 28.439 18.482 11.428 1.00 32.23 174 GLY A C 1
ATOM 1467 O O . GLY A 1 174 ? 27.567 17.644 11.695 1.00 33.45 174 GLY A O 1
ATOM 1468 N N . TRP A 1 175 ? 29.355 18.866 12.300 1.00 31.83 175 TRP A N 1
ATOM 1469 C CA . TRP A 1 175 ? 29.325 18.409 13.676 1.00 31.21 175 TRP A CA 1
ATOM 1470 C C . TRP A 1 175 ? 29.617 19.615 14.551 1.00 31.49 175 TRP A C 1
ATOM 1471 O O . TRP A 1 175 ? 30.473 20.436 14.212 1.00 32.08 175 TRP A O 1
ATOM 1482 N N . ASP A 1 176 ? 28.882 19.714 15.651 1.00 31.35 176 ASP A N 1
ATOM 1483 C CA . ASP A 1 176 ? 29.054 20.770 16.648 1.00 31.88 176 ASP A CA 1
ATOM 1484 C C . ASP A 1 176 ? 30.131 20.310 17.636 1.00 31.07 176 ASP A C 1
ATOM 1485 O O . ASP A 1 176 ? 29.900 19.413 18.441 1.00 31.66 176 ASP A O 1
ATOM 1490 N N . ILE A 1 177 ? 31.310 20.922 17.548 1.00 30.34 177 ILE A N 1
ATOM 1491 C CA . ILE A 1 177 ? 32.418 20.656 18.472 1.00 29.57 177 ILE A CA 1
ATOM 1492 C C . ILE A 1 177 ? 32.695 21.860 19.413 1.00 29.92 177 ILE A C 1
ATOM 1493 O O . ILE A 1 177 ? 33.779 21.978 19.984 1.00 28.81 177 ILE A O 1
ATOM 1498 N N . SER A 1 178 ? 31.701 22.740 19.583 1.00 30.10 178 SER A N 1
ATOM 1499 C CA . SER A 1 178 ? 31.836 23.898 20.489 1.00 30.39 178 SER A CA 1
ATOM 1500 C C . SER A 1 178 ? 32.214 23.464 21.909 1.00 30.37 178 SER A C 1
ATOM 1501 O O . SER A 1 178 ? 32.896 24.198 22.624 1.00 31.07 178 SER A O 1
ATOM 1504 N N . SER A 1 179 ? 31.790 22.265 22.302 1.00 30.10 179 SER A N 1
ATOM 1505 C CA A SER A 1 179 ? 32.140 21.699 23.603 0.60 29.79 179 SER A CA 1
ATOM 1506 C CA B SER A 1 179 ? 32.144 21.709 23.607 0.40 29.96 179 SER A CA 1
ATOM 1507 C C . SER A 1 179 ? 33.614 21.274 23.695 1.00 29.85 179 SER A C 1
ATOM 1508 O O . SER A 1 179 ? 34.097 20.915 24.770 1.00 29.88 179 SER A O 1
ATOM 1513 N N . PHE A 1 180 ? 34.333 21.308 22.571 1.00 29.71 180 PHE A N 1
ATOM 1514 C CA . PHE A 1 180 ? 35.715 20.830 22.551 1.00 29.61 180 PHE A CA 1
ATOM 1515 C C . PHE A 1 180 ? 36.704 21.859 22.017 1.00 30.12 180 PHE A C 1
ATOM 1516 O O . PHE A 1 180 ? 37.165 21.746 20.874 1.00 30.01 180 PHE A O 1
ATOM 1524 N N . PRO A 1 181 ? 37.050 22.870 22.848 1.00 30.42 181 PRO A N 1
ATOM 1525 C CA . PRO A 1 181 ? 37.920 23.948 22.373 1.00 30.45 181 PRO A CA 1
ATOM 1526 C C . PRO A 1 181 ? 39.310 23.475 21.925 1.00 29.84 181 PRO A C 1
ATOM 1527 O O . PRO A 1 181 ? 39.906 24.102 21.050 1.00 29.48 181 PRO A O 1
ATOM 1531 N N . ASN A 1 182 ? 39.820 22.392 22.512 1.00 29.50 182 ASN A N 1
ATOM 1532 C CA . ASN A 1 182 ? 41.148 21.868 22.120 1.00 29.49 182 ASN A CA 1
ATOM 1533 C C . ASN A 1 182 ? 41.181 21.270 20.711 1.00 28.71 182 ASN A C 1
ATOM 1534 O O . ASN A 1 182 ? 42.161 21.443 19.992 1.00 28.59 182 ASN A O 1
ATOM 1539 N N . ILE A 1 183 ? 40.107 20.576 20.331 1.00 28.60 183 ILE A N 1
ATOM 1540 C CA . ILE A 1 183 ? 39.920 20.116 18.946 1.00 28.57 183 ILE A CA 1
ATOM 1541 C C . ILE A 1 183 ? 39.799 21.312 17.993 1.00 29.27 183 ILE A C 1
ATOM 1542 O O . ILE A 1 183 ? 40.381 21.308 16.904 1.00 28.99 183 ILE A O 1
ATOM 1547 N N . GLN A 1 184 ? 39.035 22.328 18.396 1.00 30.08 184 GLN A N 1
ATOM 1548 C CA . GLN A 1 184 ? 38.897 23.553 17.583 1.00 30.83 184 GLN A CA 1
ATOM 1549 C C . GLN A 1 184 ? 40.250 24.196 17.292 1.00 30.52 184 GLN A C 1
ATOM 1550 O O . GLN A 1 184 ? 40.519 24.589 16.163 1.00 30.52 184 GLN A O 1
ATOM 1556 N N . ARG A 1 185 ? 41.106 24.273 18.309 1.00 30.51 185 ARG A N 1
ATOM 1557 C CA . ARG A 1 185 ? 42.460 24.810 18.154 1.00 30.17 185 ARG A CA 1
ATOM 1558 C C . ARG A 1 185 ? 43.292 23.934 17.202 1.00 29.91 185 ARG A C 1
ATOM 1559 O O . ARG A 1 185 ? 43.951 24.423 16.275 1.00 29.15 185 ARG A O 1
ATOM 1567 N N . TRP A 1 186 ? 43.264 22.632 17.454 1.00 29.24 186 TRP A N 1
ATOM 1568 C CA . TRP A 1 186 ? 44.094 21.687 16.720 1.00 28.78 186 TRP A CA 1
ATOM 1569 C C . TRP A 1 186 ? 43.703 21.612 15.242 1.00 28.71 186 TRP A C 1
ATOM 1570 O O . TRP A 1 186 ? 44.574 21.503 14.380 1.00 28.75 186 TRP A O 1
ATOM 1581 N N A ILE A 1 187 ? 42.406 21.693 14.956 0.50 28.94 187 ILE A N 1
ATOM 1582 N N B ILE A 1 187 ? 42.402 21.673 14.960 0.50 28.97 187 ILE A N 1
ATOM 1583 C CA A ILE A 1 187 ? 41.917 21.559 13.581 0.50 29.57 187 ILE A CA 1
ATOM 1584 C CA B ILE A 1 187 ? 41.892 21.581 13.586 0.50 29.61 187 ILE A CA 1
ATOM 1585 C C A ILE A 1 187 ? 42.346 22.730 12.679 0.50 30.19 187 ILE A C 1
ATOM 1586 C C B ILE A 1 187 ? 42.408 22.716 12.696 0.50 30.21 187 ILE A C 1
ATOM 1587 O O A ILE A 1 187 ? 42.531 22.553 11.475 0.50 30.07 187 ILE A O 1
ATOM 1588 O O B ILE A 1 187 ? 42.705 22.506 11.521 0.50 30.05 187 ILE A O 1
ATOM 1597 N N . LYS A 1 188 ? 42.523 23.912 13.272 1.00 30.79 188 LYS A N 1
ATOM 1598 C CA . LYS A 1 188 ? 43.136 25.057 12.577 1.00 31.72 188 LYS A CA 1
ATOM 1599 C C . LYS A 1 188 ? 44.627 24.822 12.356 1.00 31.17 188 LYS A C 1
ATOM 1600 O O . LYS A 1 188 ? 45.151 25.154 11.304 1.00 31.43 188 LYS A O 1
ATOM 1606 N N . ASP A 1 189 ? 45.313 24.252 13.344 1.00 31.04 189 ASP A N 1
ATOM 1607 C CA . ASP A 1 189 ? 46.721 23.882 13.153 1.00 30.91 189 ASP A CA 1
ATOM 1608 C C . ASP A 1 189 ? 46.903 22.816 12.067 1.00 30.53 189 ASP A C 1
ATOM 1609 O O . ASP A 1 189 ? 47.909 22.825 11.354 1.00 30.25 189 ASP A O 1
ATOM 1614 N N . CYS A 1 190 ? 45.934 21.900 11.948 1.00 30.31 190 CYS A N 1
ATOM 1615 C CA . CYS A 1 190 ? 45.973 20.872 10.900 1.00 30.43 190 CYS A CA 1
ATOM 1616 C C . CYS A 1 190 ? 45.979 21.456 9.474 1.00 31.25 190 CYS A C 1
ATOM 1617 O O . CYS A 1 190 ? 46.504 20.833 8.563 1.00 30.58 190 CYS A O 1
ATOM 1620 N N . LEU A 1 191 ? 45.407 22.648 9.288 1.00 32.59 191 LEU A N 1
ATOM 1621 C CA . LEU A 1 191 ? 45.454 23.340 7.973 1.00 34.25 191 LEU A CA 1
ATOM 1622 C C . LEU A 1 191 ? 46.869 23.656 7.508 1.00 34.50 191 LEU A C 1
ATOM 1623 O O . LEU A 1 191 ? 47.094 23.855 6.322 1.00 35.16 191 LEU A O 1
ATOM 1628 N N . LEU A 1 192 ? 47.817 23.686 8.443 1.00 35.04 192 LEU A N 1
ATOM 1629 C CA . LEU A 1 192 ? 49.226 23.903 8.122 1.00 35.43 192 LEU A CA 1
ATOM 1630 C C . LEU A 1 192 ? 49.925 22.628 7.656 1.00 35.13 192 LEU A C 1
ATOM 1631 O O . LEU A 1 192 ? 51.030 22.697 7.120 1.00 35.34 192 LEU A O 1
ATOM 1636 N N . LEU A 1 193 ? 49.309 21.466 7.883 1.00 34.23 193 LEU A N 1
ATOM 1637 C CA . LEU A 1 193 ? 49.926 20.189 7.495 1.00 33.43 193 LEU A CA 1
ATOM 1638 C C . LEU A 1 193 ? 50.091 20.090 5.978 1.00 32.90 193 LEU A C 1
ATOM 1639 O O . LEU A 1 193 ? 49.229 20.576 5.225 1.00 33.09 193 LEU A O 1
ATOM 1644 N N . PRO A 1 194 ? 51.196 19.463 5.517 1.00 32.37 194 PRO A N 1
ATOM 1645 C CA . PRO A 1 194 ? 51.326 19.254 4.072 1.00 31.90 194 PRO A CA 1
ATOM 1646 C C . PRO A 1 194 ? 50.118 18.473 3.532 1.00 31.41 194 PRO A C 1
ATOM 1647 O O . PRO A 1 194 ? 49.673 17.500 4.148 1.00 30.84 194 PRO A O 1
ATOM 1651 N N . GLY A 1 195 ? 49.567 18.937 2.416 1.00 30.62 195 GLY A N 1
ATOM 1652 C CA . GLY A 1 195 ? 48.439 18.273 1.778 1.00 29.81 195 GLY A CA 1
ATOM 1653 C C . GLY A 1 195 ? 47.090 18.430 2.462 1.00 28.99 195 GLY A C 1
ATOM 1654 O O . GLY A 1 195 ? 46.148 17.716 2.135 1.00 29.05 195 GLY A O 1
ATOM 1655 N N . ALA A 1 196 ? 46.980 19.399 3.343 1.00 28.87 196 ALA A N 1
ATOM 1656 C CA . ALA A 1 196 ? 45.729 19.660 3.998 1.00 28.08 196 ALA A CA 1
ATOM 1657 C C . ALA A 1 196 ? 44.572 20.059 3.073 1.00 28.24 196 ALA A C 1
ATOM 1658 O O . ALA A 1 196 ? 43.524 19.548 3.259 1.00 28.21 196 ALA A O 1
ATOM 1660 N N . PRO A 1 197 ? 44.773 20.924 2.075 1.00 28.27 197 PRO A N 1
ATOM 1661 C CA . PRO A 1 197 ? 43.710 21.284 1.137 1.00 28.45 197 PRO A CA 1
ATOM 1662 C C . PRO A 1 197 ? 43.237 20.125 0.336 1.00 27.93 197 PRO A C 1
ATOM 1663 O O . PRO A 1 197 ? 42.085 20.027 0.091 1.00 27.63 197 PRO A O 1
ATOM 1667 N N . GLU A 1 198 ? 44.165 19.286 -0.064 1.00 27.80 198 GLU A N 1
ATOM 1668 C CA . GLU A 1 198 ? 43.863 18.105 -0.797 1.00 27.71 198 GLU A CA 1
ATOM 1669 C C . GLU A 1 198 ? 42.980 17.233 0.086 1.00 27.60 198 GLU A C 1
ATOM 1670 O O . GLU A 1 198 ? 42.011 16.699 -0.360 1.00 27.76 198 GLU A O 1
ATOM 1676 N N . ASN A 1 199 ? 43.302 17.147 1.359 1.00 27.14 199 ASN A N 1
ATOM 1677 C CA . ASN A 1 199 ? 42.427 16.417 2.283 1.00 26.54 199 ASN A CA 1
ATOM 1678 C C . ASN A 1 199 ? 41.056 17.065 2.433 1.00 26.44 199 ASN A C 1
ATOM 1679 O O . ASN A 1 199 ? 40.027 16.384 2.387 1.00 26.13 199 ASN A O 1
ATOM 1684 N N . GLU A 1 200 ? 41.049 18.383 2.616 1.00 27.00 200 GLU A N 1
ATOM 1685 C CA . GLU A 1 200 ? 39.799 19.135 2.796 1.00 27.58 200 GLU A CA 1
ATOM 1686 C C . GLU A 1 200 ? 38.841 18.975 1.620 1.00 27.38 200 GLU A C 1
ATOM 1687 O O . GLU A 1 200 ? 37.614 18.898 1.804 1.00 26.87 200 GLU A O 1
ATOM 1693 N N . ASP A 1 201 ? 39.390 18.904 0.406 1.00 27.41 201 ASP A N 1
ATOM 1694 C CA . ASP A 1 201 ? 38.557 18.732 -0.794 1.00 27.34 201 ASP A CA 1
ATOM 1695 C C . ASP A 1 201 ? 37.862 17.375 -0.806 1.00 27.39 201 ASP A C 1
ATOM 1696 O O . ASP A 1 201 ? 36.670 17.286 -1.123 1.00 27.75 201 ASP A O 1
ATOM 1701 N N . GLY A 1 202 ? 38.604 16.314 -0.475 1.00 27.04 202 GLY A N 1
ATOM 1702 C CA . GLY A 1 202 ? 38.012 14.970 -0.394 1.00 26.75 202 GLY A CA 1
ATOM 1703 C C . GLY A 1 202 ? 36.996 14.850 0.741 1.00 26.79 202 GLY A C 1
ATOM 1704 O O . GLY A 1 202 ? 35.944 14.213 0.587 1.00 26.37 202 GLY A O 1
ATOM 1705 N N . ALA A 1 203 ? 37.324 15.443 1.888 1.00 26.90 203 ALA A N 1
ATOM 1706 C CA . ALA A 1 203 ? 36.408 15.478 3.036 1.00 27.84 203 ALA A CA 1
ATOM 1707 C C . ALA A 1 203 ? 35.094 16.178 2.671 1.00 28.39 203 ALA A C 1
ATOM 1708 O O . ALA A 1 203 ? 34.020 15.707 3.023 1.00 28.27 203 ALA A O 1
ATOM 1710 N N . ARG A 1 204 ? 35.192 17.287 1.937 1.00 29.48 204 ARG A N 1
ATOM 1711 C CA . ARG A 1 204 ? 34.009 18.011 1.475 1.00 30.68 204 ARG A CA 1
ATOM 1712 C C . ARG A 1 204 ? 33.145 17.163 0.550 1.00 30.53 204 ARG A C 1
ATOM 1713 O O . ARG A 1 204 ? 31.927 17.212 0.644 1.00 30.80 204 ARG A O 1
ATOM 1721 N N . THR A 1 205 ? 33.766 16.371 -0.325 1.00 30.85 205 THR A N 1
ATOM 1722 C CA . THR A 1 205 ? 33.004 15.453 -1.174 1.00 30.96 205 THR A CA 1
ATOM 1723 C C . THR A 1 205 ? 32.289 14.414 -0.298 1.00 30.46 205 THR A C 1
ATOM 1724 O O . THR A 1 205 ? 31.119 14.135 -0.517 1.00 30.10 205 THR A O 1
ATOM 1728 N N . PHE A 1 206 ? 32.999 13.858 0.688 1.00 30.13 206 PHE A N 1
ATOM 1729 C CA . PHE A 1 206 ? 32.404 12.911 1.653 1.00 29.96 206 PHE A CA 1
ATOM 1730 C C . PHE A 1 206 ? 31.226 13.587 2.358 1.00 30.03 206 PHE A C 1
ATOM 1731 O O . PHE A 1 206 ? 30.114 13.046 2.383 1.00 30.19 206 PHE A O 1
ATOM 1739 N N . GLY A 1 207 ? 31.481 14.771 2.910 1.00 30.52 207 GLY A N 1
ATOM 1740 C CA . GLY A 1 207 ? 30.466 15.539 3.633 1.00 31.72 207 GLY A CA 1
ATOM 1741 C C . GLY A 1 207 ? 29.223 15.805 2.801 1.00 32.48 207 GLY A C 1
ATOM 1742 O O . GLY A 1 207 ? 28.108 15.586 3.267 1.00 32.43 207 GLY A O 1
ATOM 1743 N N . ASP A 1 208 ? 29.416 16.265 1.564 1.00 33.06 208 ASP A N 1
ATOM 1744 C CA . ASP A 1 208 ? 28.290 16.543 0.660 1.00 34.17 208 ASP A CA 1
ATOM 1745 C C . ASP A 1 208 ? 27.432 15.301 0.399 1.00 33.84 208 ASP A C 1
ATOM 1746 O O . ASP A 1 208 ? 26.204 15.375 0.430 1.00 34.19 208 ASP A O 1
ATOM 1751 N N . ALA A 1 209 ? 28.074 14.163 0.160 1.00 33.78 209 ALA A N 1
ATOM 1752 C CA . ALA A 1 209 ? 27.344 12.923 -0.101 1.00 33.86 209 ALA A CA 1
ATOM 1753 C C . ALA A 1 209 ? 26.512 12.465 1.106 1.00 34.20 209 ALA A C 1
ATOM 1754 O O . ALA A 1 209 ? 25.401 11.945 0.941 1.00 34.11 209 ALA A O 1
ATOM 1756 N N . VAL A 1 210 ? 27.035 12.669 2.316 1.00 34.22 210 VAL A N 1
ATOM 1757 C CA . VAL A 1 210 ? 26.261 12.369 3.527 1.00 34.52 210 VAL A CA 1
ATOM 1758 C C . VAL A 1 210 ? 25.054 13.324 3.702 1.00 35.63 210 VAL A C 1
ATOM 1759 O O . VAL A 1 210 ? 23.928 12.865 3.893 1.00 34.81 210 VAL A O 1
ATOM 1763 N N A LYS A 1 211 ? 25.321 14.629 3.636 0.60 36.14 211 LYS A N 1
ATOM 1764 N N B LYS A 1 211 ? 25.279 14.636 3.637 0.40 36.33 211 LYS A N 1
ATOM 1765 C CA A LYS A 1 211 ? 24.289 15.651 3.809 0.60 37.31 211 LYS A CA 1
ATOM 1766 C CA B LYS A 1 211 ? 24.184 15.590 3.891 0.40 37.58 211 LYS A CA 1
ATOM 1767 C C A LYS A 1 211 ? 23.143 15.408 2.846 0.60 38.14 211 LYS A C 1
ATOM 1768 C C B LYS A 1 211 ? 23.188 15.725 2.732 0.40 38.38 211 LYS A C 1
ATOM 1769 O O A LYS A 1 211 ? 21.975 15.482 3.228 0.60 38.06 211 LYS A O 1
ATOM 1770 O O B LYS A 1 211 ? 22.161 16.390 2.867 0.40 38.47 211 LYS A O 1
ATOM 1781 N N . LYS A 1 212 ? 23.503 15.093 1.603 1.00 39.10 212 LYS A N 1
ATOM 1782 C CA . LYS A 1 212 ? 22.549 14.914 0.515 1.00 41.27 212 LYS A CA 1
ATOM 1783 C C . LYS A 1 212 ? 21.447 13.930 0.931 1.00 42.26 212 LYS A C 1
ATOM 1784 O O . LYS A 1 212 ? 20.295 14.098 0.551 1.00 42.21 212 LYS A O 1
ATOM 1790 N N . ASN A 1 213 ? 21.800 12.926 1.735 1.00 43.54 213 ASN A N 1
ATOM 1791 C CA . ASN A 1 213 ? 20.823 11.923 2.169 1.00 44.93 213 ASN A CA 1
ATOM 1792 C C . ASN A 1 213 ? 20.123 12.185 3.506 1.00 45.68 213 ASN A C 1
ATOM 1793 O O . ASN A 1 213 ? 19.208 11.450 3.883 1.00 45.79 213 ASN A O 1
ATOM 1798 N N . ILE A 1 214 ? 20.546 13.228 4.212 1.00 46.73 214 ILE A N 1
ATOM 1799 C CA . ILE A 1 214 ? 19.918 13.601 5.473 1.00 48.09 214 ILE A CA 1
ATOM 1800 C C . ILE A 1 214 ? 18.695 14.484 5.201 1.00 49.56 214 ILE A C 1
ATOM 1801 O O . ILE A 1 214 ? 18.800 15.518 4.532 1.00 49.40 214 ILE A O 1
ATOM 1806 N N . LYS A 1 215 ? 17.543 14.056 5.713 1.00 51.20 215 LYS A N 1
ATOM 1807 C CA . LYS A 1 215 ? 16.309 14.835 5.624 1.00 53.04 215 LYS A CA 1
ATOM 1808 C C . LYS A 1 215 ? 16.238 15.829 6.782 1.00 53.86 215 LYS A C 1
ATOM 1809 O O . LYS A 1 215 ? 16.067 15.430 7.933 1.00 54.31 215 LYS A O 1
ATOM 1815 N N . GLN A 1 216 ? 16.398 17.118 6.471 1.00 54.89 216 GLN A N 1
ATOM 1816 C CA . GLN A 1 216 ? 16.381 18.179 7.486 1.00 55.51 216 GLN A CA 1
ATOM 1817 C C . GLN A 1 216 ? 14.965 18.690 7.731 1.00 55.74 216 GLN A C 1
ATOM 1818 O O . GLN A 1 216 ? 14.050 17.900 7.982 1.00 56.18 216 GLN A O 1
#

CATH classification: 3.40.30.10 (+1 more: 1.20.1050.10)

Organism: Bombyx mori (NCBI:txid7091)

Solvent-accessible surface area: 10777 Å² total; per-residue (Å²): 121,64,14,49,1,6,5,18,42,13,21,0,28,0,5,2,0,7,4,0,1,77,11,13,41,37,113,23,88,56,42,95,8,61,47,90,136,143,186,144,22,109,141,45,4,80,175,42,11,139,121,80,40,27,3,0,0,24,6,79,131,98,47,35,129,69,4,24,44,0,0,25,54,1,8,64,115,60,27,180,94,63,64,29,19,9,127,74,144,149,129,38,54,54,2,45,102,26,6,152,27,2,34,70,31,0,27,75,38,0,122,42,3,1,66,32,2,34,112,121,68,45,47,105,50,104,118,76,48,88,80,63,0,37,64,6,0,46,129,0,12,89,25,1,114,154,35,99,14,0,15,20,100,64,25,0,0,0,0,0,4,0,0,1,2,0,4,0,0,47,23,8,43,30,108,16,76,86,18,81,19,0,65,84,0,27,141,25,0,104,135,8,59,24,0,88,68,3,47,77,3,0,124,72,9,0,79,27,0,101,182,62,49,164,150

Sequence (215 aa):
SSLKLYHFPVSGPSRGALLAARAIIGIIPIIQQIEEIVNLFKKEQLLQESFLKLNPQHCCVVPTLDDNNFVLWEESSRAIACYLADKYGKDDDQQWYPKDLQKRAVVNQQRLYFDSASLYVKIRAICFPILFLGETEIKKQSLKDDLNSTLSFLNQFLEKKTKWVAADHPTIADTSIYASMSSILAVGWDISSSFPNIQRWIIKDCLLLPGAPENEDGARTFGDAVKKKNIKQ

Foldseek 3Di:
DFKEWEAALQDLLRQLLVLLCLQLVPDYHYHYAHPVDVVPGDPVQCPQDPDNAPTWIQDVNPIDGGSVVSSVCCCVPRRPDCLQQHPPPVLNVLLVVLVVLLVPQQLVLVCVQQVCLLPVLDAAGDPVSLVSNVVSVVVQLVCLVVEVANRHVDHYSSRSSVLSRVLQVVLLPDDCVVRVSCVNNNVVCCVRRCSVSSNVSSNVNNVSNNVRHDD

Nearest PDB structures (foldseek):
  3ay8-assembly1_A-2  TM=1.005E+00  e=1.174E-37  Bombyx mori
  9f7k-assembly1_B  TM=9.222E-01  e=2.017E-17  Drosophila melanogaster American nodavirus (ANV) SW-2009a
  2il3-assembly1_B  TM=9.314E-01  e=5.998E-17  Anopheles gambiae
  4gsn-assembly2_D  TM=9.255E-01  e=7.008E-17  Anopheles gambiae
  3zmk-assembly2_D  TM=9.300E-01  e=6.654E-17  Anopheles funestus

B-factor: mean 35.3, std 11.59, range [17.05, 104.97]

Radius of gyration: 16.87 Å; Cα contacts (8 Å, |Δi|>4): 366; chains: 1; bounding box: 48×35×41 Å

InterPro domains:
  IPR004045 Glutathione S-transferase, N-terminal [PF13417] (6-80)
  IPR004045 Glutathione S-transferase, N-terminal [PS50404] (2-83)
  IPR004046 Glutathione S-transferase, C-terminal [PF00043] (127-191)
  IPR010987 Glutathione S-transferase, C-terminal-like [PS50405] (89-216)
  IPR036249 Thioredoxin-like superfamily [SSF52833] (1-88)
  IPR036282 Glutathione S-transferase, C-terminal domain superfamily [SSF47616] (74-195)
  IPR040079 Glutathione transferase family [SFLDS00019] (3-214)